Protein AF-A0A962Q0U9-F1 (afdb_monomer_lite)

Foldseek 3Di:
DDDDDDDDDDDDDDDDDDDPPPDPPPPPPPPPPPPPQDFDPWDADDDPPPDPPAAALVCLVCCNLPPGRPAHAKHKGFDDADAQKTKIWTAAQDAAKWWKFKDAPNHFADWDQQPPDHPDTGGPPTDIDHHRGGTDMDMDGHQFWMWMWTRDDPDCSRTGHIIIGTHDHPPPVVVVVVVVVVVVVVVPPD

Sequence (190 aa):
MIKDAYLATKTPMKGLRLFATAATCVLSLGFVNAVQAAPITGDPQSNTFNWTPNSTNALNYAQQTPGRVGQLAPYVIFNSTGFGSVTLDFSNLANGLAFFETRIDDIATGATSHPVVSGDTIHTGGTSVASGTALFQKTFFATSYVDIRLALGAERDWDFDWVRFEVPVPGTLALFSLGLVGLAFRRRRN

Secondary structure (DSSP, 8-state):
--------------------------------------S---PBPPPSS--SSPB-HHHHHTT--TT-TT----EEEEEEEETTEEEEEEEE-SSS-EEEEEEETTEE---EE-SSSTT-EEPTT-EEE-TTEEEEEEEEE-SSEEEEEEEE-SSGGG-B--EEEE---TTHHHHHHHHHHHHHHHTT--

Structure (mmCIF, N/CA/C/O backbone):
data_AF-A0A962Q0U9-F1
#
_entry.id   AF-A0A962Q0U9-F1
#
loop_
_atom_site.group_PDB
_atom_site.id
_atom_site.type_symbol
_atom_site.label_atom_id
_atom_site.label_alt_id
_atom_site.label_comp_id
_atom_site.label_asym_id
_atom_site.label_entity_id
_atom_site.label_seq_id
_atom_site.pdbx_PDB_ins_code
_atom_site.Cartn_x
_atom_site.Cartn_y
_atom_site.Cartn_z
_atom_site.occupancy
_atom_site.B_iso_or_equiv
_atom_site.auth_seq_id
_atom_site.auth_comp_id
_atom_site.auth_asym_id
_atom_site.auth_atom_id
_atom_site.pdbx_PDB_model_num
ATOM 1 N N . MET A 1 1 ? 8.690 33.852 -87.625 1.00 52.34 1 MET A N 1
ATOM 2 C CA . MET A 1 1 ? 8.995 32.508 -88.154 1.00 52.34 1 MET A CA 1
ATOM 3 C C . MET A 1 1 ? 9.834 31.769 -87.118 1.00 52.34 1 MET A C 1
ATOM 5 O O . MET A 1 1 ? 11.047 31.858 -87.171 1.00 52.34 1 MET A O 1
ATOM 9 N N . ILE A 1 2 ? 9.192 31.118 -86.142 1.00 42.84 2 ILE A N 1
ATOM 10 C CA . ILE A 1 2 ? 9.816 30.177 -85.196 1.00 42.84 2 ILE A CA 1
ATOM 11 C C . ILE A 1 2 ? 8.769 29.077 -84.968 1.00 42.84 2 ILE A C 1
ATOM 13 O O . ILE A 1 2 ? 7.620 29.382 -84.656 1.00 42.84 2 ILE A O 1
ATOM 17 N N . LYS A 1 3 ? 9.137 27.830 -85.274 1.00 49.19 3 LYS A N 1
ATOM 18 C CA . LYS A 1 3 ? 8.326 26.619 -85.098 1.00 49.19 3 LYS A CA 1
ATOM 19 C C . LYS A 1 3 ? 8.875 25.893 -83.874 1.00 49.19 3 LYS A C 1
ATOM 21 O O . LYS A 1 3 ? 9.965 25.339 -83.972 1.00 49.19 3 LYS A O 1
ATOM 26 N N . ASP A 1 4 ? 8.118 25.855 -82.785 1.00 55.69 4 ASP A N 1
ATOM 27 C CA . ASP A 1 4 ? 8.459 25.029 -81.627 1.00 55.69 4 ASP A CA 1
ATOM 28 C C . ASP A 1 4 ? 7.749 23.678 -81.735 1.00 55.69 4 ASP A C 1
ATOM 30 O O . ASP A 1 4 ? 6.521 23.580 -81.749 1.00 55.69 4 ASP A O 1
ATOM 34 N N . ALA A 1 5 ? 8.553 22.626 -81.883 1.00 60.34 5 ALA A N 1
ATOM 35 C CA . ALA A 1 5 ? 8.118 21.242 -81.953 1.00 60.34 5 ALA A CA 1
ATOM 36 C C . ALA A 1 5 ? 8.090 20.640 -80.540 1.00 60.34 5 ALA A C 1
ATOM 38 O O . ALA A 1 5 ? 9.123 20.509 -79.887 1.00 60.34 5 ALA A O 1
ATOM 39 N N . TYR A 1 6 ? 6.901 20.254 -80.080 1.00 59.62 6 TYR A N 1
ATOM 40 C CA . TYR A 1 6 ? 6.695 19.573 -78.804 1.00 59.62 6 TYR A CA 1
ATOM 41 C C . TYR A 1 6 ? 6.822 18.053 -79.011 1.00 59.62 6 TYR A C 1
ATOM 43 O O . TYR A 1 6 ? 5.943 17.420 -79.597 1.00 59.62 6 TYR A O 1
ATOM 51 N N . LEU A 1 7 ? 7.935 17.462 -78.571 1.00 57.16 7 LEU A N 1
ATOM 52 C CA . LEU A 1 7 ? 8.163 16.013 -78.580 1.00 57.16 7 LEU A CA 1
ATOM 53 C C . LEU A 1 7 ? 7.609 15.394 -77.289 1.00 57.16 7 LEU A C 1
ATOM 55 O O . LEU A 1 7 ? 8.199 15.526 -76.221 1.00 57.16 7 LEU A O 1
ATOM 59 N N . ALA A 1 8 ? 6.476 14.699 -77.397 1.00 56.72 8 ALA A N 1
ATOM 60 C CA . ALA A 1 8 ? 5.892 13.921 -76.310 1.00 56.72 8 ALA A CA 1
ATOM 61 C C . ALA A 1 8 ? 6.554 12.534 -76.220 1.00 56.72 8 ALA A C 1
ATOM 63 O O . ALA A 1 8 ? 6.329 11.663 -77.063 1.00 56.72 8 ALA A O 1
ATOM 64 N N . THR A 1 9 ? 7.355 12.307 -75.182 1.00 60.16 9 THR A N 1
ATOM 65 C CA . THR A 1 9 ? 7.904 10.991 -74.839 1.00 60.16 9 THR A CA 1
ATOM 66 C C . THR A 1 9 ? 6.881 10.187 -74.029 1.00 60.16 9 THR A C 1
ATOM 68 O O . THR A 1 9 ? 6.541 10.519 -72.897 1.00 60.16 9 THR A O 1
ATOM 71 N N . LYS A 1 10 ? 6.359 9.105 -74.621 1.00 58.28 10 LYS A N 1
ATOM 72 C CA . LYS A 1 10 ? 5.522 8.107 -73.934 1.00 58.28 10 LYS A CA 1
ATOM 73 C C . LYS A 1 10 ? 6.404 7.153 -73.126 1.00 58.28 10 LYS A C 1
ATOM 75 O O . LYS A 1 10 ? 7.110 6.329 -73.703 1.00 58.28 10 LYS A O 1
ATOM 80 N N . THR A 1 11 ? 6.307 7.210 -71.803 1.00 69.31 11 THR A N 1
ATOM 81 C CA . THR A 1 11 ? 6.900 6.212 -70.901 1.00 69.31 11 THR A CA 1
ATOM 82 C C . THR A 1 11 ? 5.940 5.022 -70.740 1.00 69.31 11 THR A C 1
ATOM 84 O O . THR A 1 11 ? 4.774 5.238 -70.405 1.00 69.31 11 THR A O 1
ATOM 87 N N . PRO A 1 12 ? 6.368 3.764 -70.953 1.00 60.97 12 PRO A N 1
ATOM 88 C CA . PRO A 1 12 ? 5.514 2.604 -70.716 1.00 60.97 12 PRO A CA 1
ATOM 89 C C . PRO A 1 12 ? 5.381 2.323 -69.211 1.00 60.97 12 PRO A C 1
ATOM 91 O O . PRO A 1 12 ? 6.372 2.079 -68.520 1.00 60.97 12 PRO A O 1
ATOM 94 N N . MET A 1 13 ? 4.145 2.331 -68.701 1.00 51.97 13 MET A N 1
ATOM 95 C CA . MET A 1 13 ? 3.838 1.911 -67.332 1.00 51.97 13 MET A CA 1
ATOM 96 C C . MET A 1 13 ? 4.017 0.394 -67.198 1.00 51.97 13 MET A C 1
ATOM 98 O O . MET A 1 13 ? 3.312 -0.392 -67.830 1.00 51.97 13 MET A O 1
ATOM 102 N N . LYS A 1 14 ? 4.984 -0.015 -66.370 1.00 56.41 14 LYS A N 1
ATOM 103 C CA . LYS A 1 14 ? 5.209 -1.413 -65.990 1.00 56.41 14 LYS A CA 1
ATOM 104 C C . LYS A 1 14 ? 4.083 -1.876 -65.065 1.00 56.41 14 LYS A C 1
ATOM 106 O O . LYS A 1 14 ? 3.788 -1.228 -64.066 1.00 56.41 14 LYS A O 1
ATOM 111 N N . GLY A 1 15 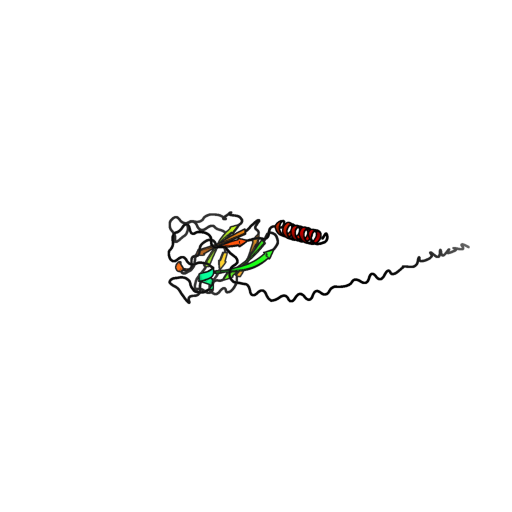? 3.472 -3.004 -65.426 1.00 51.09 15 GLY A N 1
ATOM 112 C CA . GLY A 1 15 ? 2.349 -3.616 -64.723 1.00 51.09 15 GLY A CA 1
ATOM 113 C C . GLY A 1 15 ? 2.646 -3.908 -63.253 1.00 51.09 15 GLY A C 1
ATOM 114 O O . GLY A 1 15 ? 3.581 -4.637 -62.918 1.00 51.09 15 GLY A O 1
ATOM 115 N N . LEU A 1 16 ? 1.802 -3.347 -62.392 1.00 57.66 16 LEU A N 1
ATOM 116 C CA . LEU A 1 16 ? 1.756 -3.582 -60.958 1.00 57.66 16 LEU A CA 1
ATOM 117 C C . LEU A 1 16 ? 1.139 -4.967 -60.710 1.00 57.66 16 LEU A C 1
ATOM 119 O O . LEU A 1 16 ? -0.070 -5.154 -60.841 1.00 57.66 16 LEU A O 1
ATOM 123 N N . ARG A 1 17 ? 1.971 -5.968 -60.402 1.00 55.09 17 ARG A N 1
ATOM 124 C CA . ARG A 1 17 ? 1.497 -7.294 -59.979 1.00 55.09 17 ARG A CA 1
ATOM 125 C C . ARG A 1 17 ? 1.059 -7.218 -58.519 1.00 55.09 17 ARG A C 1
ATOM 127 O O . ARG A 1 17 ? 1.890 -7.162 -57.617 1.00 55.09 17 ARG A O 1
ATOM 134 N N . LEU A 1 18 ? -0.254 -7.196 -58.320 1.00 48.53 18 LEU A N 1
ATOM 135 C CA . LEU A 1 18 ? -0.917 -7.230 -57.023 1.00 48.53 18 LEU A CA 1
ATOM 136 C C . LEU A 1 18 ? -0.807 -8.655 -56.447 1.00 48.53 18 LEU A C 1
ATOM 138 O O . LEU A 1 18 ? -1.572 -9.543 -56.817 1.00 48.53 18 LEU A O 1
ATOM 142 N N . PHE A 1 19 ? 0.175 -8.902 -55.581 1.00 52.09 19 PHE A N 1
ATOM 143 C CA . PHE A 1 19 ? 0.212 -10.121 -54.773 1.00 52.09 19 PHE A CA 1
ATOM 144 C C . PHE A 1 19 ? -0.699 -9.917 -53.560 1.00 52.09 19 PHE A C 1
ATOM 146 O O . PHE A 1 19 ? -0.355 -9.207 -52.619 1.00 52.09 19 PHE A O 1
ATOM 153 N N . ALA A 1 20 ? -1.891 -10.508 -53.614 1.00 48.72 20 ALA A N 1
ATOM 154 C CA . ALA A 1 20 ? -2.818 -10.560 -52.494 1.00 48.72 20 ALA A CA 1
ATOM 155 C C . ALA A 1 20 ? -2.309 -11.579 -51.463 1.00 48.72 20 ALA A C 1
ATOM 157 O O . ALA A 1 20 ? -2.612 -12.769 -51.536 1.00 48.72 20 ALA A O 1
ATOM 158 N N . THR A 1 21 ? -1.503 -11.119 -50.510 1.00 55.78 21 THR A N 1
ATOM 159 C CA . THR A 1 21 ? -1.165 -11.900 -49.319 1.00 55.78 21 THR A CA 1
ATOM 160 C C . THR A 1 21 ? -2.396 -11.909 -48.418 1.00 55.78 21 THR A C 1
ATOM 162 O O . THR A 1 21 ? -2.720 -10.902 -47.791 1.00 55.78 21 THR A O 1
ATOM 165 N N . ALA A 1 22 ? -3.122 -13.027 -48.397 1.00 51.28 22 ALA A N 1
ATOM 166 C CA . ALA A 1 22 ? -4.230 -13.248 -47.479 1.00 51.28 22 ALA A CA 1
ATOM 167 C C . ALA A 1 22 ? -3.700 -13.204 -46.037 1.00 51.28 22 ALA A C 1
ATOM 169 O O . ALA A 1 22 ? -3.116 -14.165 -45.538 1.00 51.28 22 ALA A O 1
ATOM 170 N N . ALA A 1 23 ? -3.855 -12.054 -45.383 1.00 54.00 23 ALA A N 1
ATOM 171 C CA . ALA A 1 23 ? -3.577 -11.899 -43.967 1.00 54.00 23 ALA A CA 1
ATOM 172 C C . ALA A 1 23 ? -4.697 -12.594 -43.187 1.00 54.00 23 ALA A C 1
ATOM 174 O O . ALA A 1 23 ? -5.786 -12.048 -43.010 1.00 54.00 23 ALA A O 1
ATOM 175 N N . THR A 1 24 ? -4.438 -13.823 -42.747 1.00 51.03 24 THR A N 1
ATOM 176 C CA . THR A 1 24 ? -5.288 -14.534 -41.793 1.00 51.03 24 THR A CA 1
ATOM 177 C C . THR A 1 24 ? -5.253 -13.774 -40.470 1.00 51.03 24 THR A C 1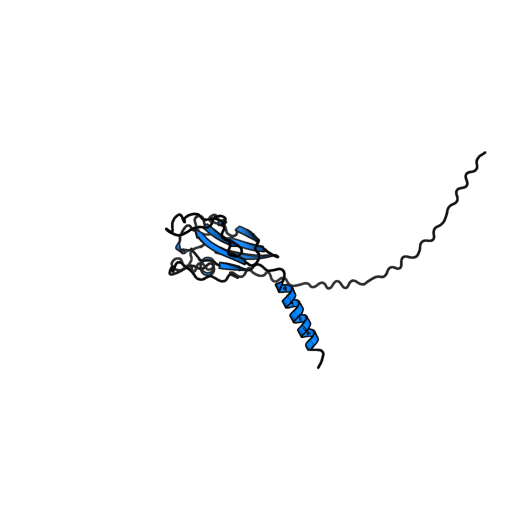
ATOM 179 O O . THR A 1 24 ? -4.363 -13.961 -39.644 1.00 51.03 24 THR A O 1
ATOM 182 N N . CYS A 1 25 ? -6.203 -12.861 -40.291 1.00 44.22 25 CYS A N 1
ATOM 183 C CA . CYS A 1 25 ? -6.428 -12.165 -39.037 1.00 44.22 25 CYS A CA 1
ATOM 184 C C . CYS A 1 25 ? -7.079 -13.170 -38.078 1.00 44.22 25 CYS A C 1
ATOM 186 O O . CYS A 1 25 ? -8.291 -13.378 -38.098 1.00 44.22 25 CYS A O 1
ATOM 188 N N . VAL A 1 26 ? -6.256 -13.884 -37.306 1.00 57.22 26 VAL A N 1
ATOM 189 C CA . VAL A 1 26 ? -6.738 -14.745 -36.224 1.00 57.22 26 VAL A CA 1
ATOM 190 C C . VAL A 1 26 ? -7.299 -13.819 -35.151 1.00 57.22 26 VAL A C 1
ATOM 192 O O . VAL A 1 26 ? -6.565 -13.276 -34.330 1.00 57.22 26 VAL A O 1
ATOM 195 N N . LEU A 1 27 ? -8.611 -13.595 -35.210 1.00 48.53 27 LEU A N 1
ATOM 196 C CA . LEU A 1 27 ? -9.368 -12.873 -34.200 1.00 48.53 27 LEU A CA 1
ATOM 197 C C . LEU A 1 27 ? -9.456 -13.769 -32.957 1.00 48.53 27 LEU A C 1
ATOM 199 O O . LEU A 1 27 ? -10.420 -14.503 -32.748 1.00 48.53 27 LEU A O 1
ATOM 203 N N . SER A 1 28 ? -8.406 -13.770 -32.142 1.00 55.72 28 SER A N 1
ATOM 204 C CA . SER A 1 28 ? -8.453 -14.347 -30.804 1.00 55.72 28 SER A CA 1
ATOM 205 C C . SER A 1 28 ? -9.314 -13.440 -29.926 1.00 55.72 28 SER A C 1
ATOM 207 O O . SER A 1 28 ? -8.813 -12.519 -29.283 1.00 55.72 28 SER A O 1
ATOM 209 N N . LEU A 1 29 ? -10.624 -13.697 -29.933 1.00 51.16 29 LEU A N 1
ATOM 210 C CA . LEU A 1 29 ? -11.578 -13.214 -28.935 1.00 51.16 29 LEU A CA 1
ATOM 211 C C . LEU A 1 29 ? -11.228 -13.871 -27.595 1.00 51.16 29 LEU A C 1
ATOM 213 O O . LEU A 1 29 ? -11.825 -14.860 -27.177 1.00 51.16 29 LEU A O 1
ATOM 217 N N . GLY A 1 30 ? -10.177 -13.358 -26.960 1.00 45.44 30 GLY A N 1
ATOM 218 C CA . GLY A 1 30 ? -9.844 -13.690 -25.589 1.00 45.44 30 GLY A CA 1
ATOM 219 C C . GLY A 1 30 ? -10.943 -13.140 -24.696 1.00 45.44 30 GLY A C 1
ATOM 220 O O . GLY A 1 30 ? -11.105 -11.926 -24.587 1.00 45.44 30 GLY A O 1
ATOM 221 N N . PHE A 1 31 ? -11.706 -14.034 -24.075 1.00 47.44 31 PHE A N 1
ATOM 222 C CA . PHE A 1 31 ? -12.559 -13.698 -22.947 1.00 47.44 31 PHE A CA 1
ATOM 223 C C . PHE A 1 31 ? -11.665 -13.120 -21.847 1.00 47.44 31 PHE A C 1
ATOM 225 O O . PHE A 1 31 ? -11.025 -13.855 -21.095 1.00 47.44 31 PHE A O 1
ATOM 232 N N . VAL A 1 32 ? -11.585 -11.792 -21.780 1.00 45.19 32 VAL A N 1
ATOM 233 C CA . VAL A 1 32 ? -11.089 -11.091 -20.602 1.00 45.19 32 VAL A CA 1
ATOM 234 C C . VAL A 1 32 ? -12.132 -11.304 -19.516 1.00 45.19 32 VAL A C 1
ATOM 236 O O . VAL A 1 32 ? -13.076 -10.533 -19.368 1.00 45.19 32 VAL A O 1
ATOM 239 N N . ASN A 1 33 ? -12.004 -12.408 -18.779 1.00 44.56 33 ASN A N 1
ATOM 240 C CA . ASN A 1 33 ? -12.623 -12.482 -17.467 1.00 44.56 33 ASN A CA 1
ATOM 241 C C . ASN A 1 33 ? -12.162 -11.227 -16.731 1.00 44.56 33 ASN A C 1
ATOM 243 O O . ASN A 1 33 ? -10.954 -10.993 -16.636 1.00 44.56 33 ASN A O 1
ATOM 247 N N . ALA A 1 34 ? -13.106 -10.393 -16.292 1.00 46.19 34 ALA A N 1
ATOM 248 C CA . ALA A 1 34 ? -12.794 -9.308 -15.385 1.00 46.19 34 ALA A CA 1
ATOM 249 C C . ALA A 1 34 ? -12.110 -9.967 -14.189 1.00 46.19 34 ALA A C 1
ATOM 251 O O . ALA A 1 34 ? -12.750 -10.688 -13.424 1.00 46.19 34 ALA A O 1
ATOM 252 N N . VAL A 1 35 ? -10.789 -9.815 -14.107 1.00 47.16 35 VAL A N 1
ATOM 253 C CA . VAL A 1 35 ? -10.025 -10.213 -12.937 1.00 47.16 35 VAL A CA 1
ATOM 254 C C . VAL A 1 35 ? -10.557 -9.308 -11.845 1.00 47.16 35 VAL A C 1
ATOM 256 O O . VAL A 1 35 ? -10.204 -8.135 -11.758 1.00 47.16 35 VAL A O 1
ATOM 259 N N . GLN A 1 36 ? -11.522 -9.828 -11.092 1.00 48.25 36 GLN A N 1
ATOM 260 C CA . GLN A 1 36 ? -11.969 -9.222 -9.859 1.00 48.25 36 GLN A CA 1
ATOM 261 C C . GLN A 1 36 ? -10.696 -9.048 -9.041 1.00 48.25 36 GLN A C 1
ATOM 263 O O . GLN A 1 36 ? -10.001 -10.039 -8.814 1.00 48.25 36 GLN A O 1
ATOM 268 N N . ALA A 1 37 ? -10.341 -7.798 -8.731 1.00 46.72 37 ALA A N 1
ATOM 269 C CA . ALA A 1 37 ? -9.127 -7.469 -8.000 1.00 46.72 37 ALA A CA 1
ATOM 270 C C . ALA A 1 37 ? -9.107 -8.325 -6.731 1.00 46.72 37 ALA A C 1
ATOM 272 O O . ALA A 1 37 ? -9.883 -8.096 -5.802 1.00 46.72 37 ALA A O 1
ATOM 273 N N . ALA A 1 38 ? -8.315 -9.396 -6.758 1.00 52.69 38 ALA A N 1
ATOM 274 C CA . ALA A 1 38 ? -8.216 -10.301 -5.636 1.00 52.69 38 ALA A CA 1
ATOM 275 C C . ALA A 1 38 ? -7.536 -9.502 -4.524 1.00 52.69 38 ALA A C 1
ATOM 277 O O . ALA A 1 38 ? -6.480 -8.908 -4.769 1.00 52.69 38 ALA A O 1
ATOM 278 N N . PRO A 1 39 ? -8.124 -9.429 -3.323 1.00 50.72 39 PRO A N 1
ATOM 279 C CA . PRO A 1 39 ? -7.456 -8.775 -2.223 1.00 50.72 39 PRO A CA 1
ATOM 280 C C . PRO A 1 39 ? -6.159 -9.537 -1.945 1.00 50.72 39 PRO A C 1
ATOM 282 O O . PRO A 1 39 ? -6.191 -10.718 -1.610 1.00 50.72 39 PRO A O 1
ATOM 285 N N . ILE A 1 40 ? -5.052 -8.800 -2.060 1.00 57.69 40 ILE A N 1
ATOM 286 C CA . ILE A 1 40 ? -3.708 -9.090 -1.543 1.00 57.69 40 ILE A CA 1
ATOM 287 C C . ILE A 1 40 ? -2.859 -10.020 -2.428 1.00 57.69 40 ILE A C 1
ATOM 289 O O . ILE A 1 40 ? -3.011 -11.235 -2.433 1.00 57.69 40 ILE A O 1
ATOM 293 N N . THR A 1 41 ? -1.862 -9.436 -3.097 1.00 54.72 41 THR A N 1
ATOM 294 C CA . THR A 1 41 ? -0.680 -10.148 -3.624 1.00 54.72 41 THR A CA 1
ATOM 295 C C . THR A 1 41 ? 0.594 -9.651 -2.951 1.00 54.72 41 THR A C 1
ATOM 297 O O . THR A 1 41 ? 1.629 -9.533 -3.603 1.00 54.72 41 THR A O 1
ATOM 300 N N . GLY A 1 42 ? 0.497 -9.269 -1.677 1.00 56.88 42 GLY A N 1
ATOM 301 C CA . GLY A 1 42 ? 1.658 -8.840 -0.926 1.00 56.88 42 GLY A CA 1
ATOM 302 C C . GLY A 1 42 ? 1.924 -9.705 0.279 1.00 56.88 42 GLY A C 1
ATOM 303 O O . GLY A 1 42 ? 1.014 -9.980 1.062 1.00 56.88 42 GLY A O 1
ATOM 304 N N . ASP A 1 43 ? 3.177 -10.124 0.408 1.00 63.25 43 ASP A N 1
ATOM 305 C CA . ASP A 1 43 ? 3.616 -10.967 1.504 1.00 63.25 43 ASP A CA 1
ATOM 306 C C . ASP A 1 43 ? 3.888 -10.087 2.732 1.00 63.25 43 ASP A C 1
ATOM 308 O O . ASP A 1 43 ? 4.741 -9.187 2.665 1.00 63.25 43 ASP A O 1
ATOM 312 N N . PRO A 1 44 ? 3.167 -10.297 3.850 1.00 65.88 44 PRO A N 1
ATOM 313 C CA . PRO A 1 44 ? 3.441 -9.573 5.080 1.00 65.88 44 PRO A CA 1
ATOM 314 C C . PRO A 1 44 ? 4.864 -9.882 5.548 1.00 65.88 44 PRO A C 1
ATOM 316 O O . PRO A 1 44 ? 5.276 -11.041 5.611 1.00 65.88 44 PRO A O 1
ATOM 319 N N . GLN A 1 45 ? 5.613 -8.837 5.880 1.00 68.81 45 GLN A N 1
ATOM 320 C CA . GLN A 1 45 ? 6.947 -8.963 6.453 1.00 68.81 45 GLN A CA 1
ATOM 321 C C . GLN A 1 45 ? 6.860 -9.178 7.973 1.00 68.81 45 GLN A C 1
ATOM 323 O O . GLN A 1 45 ? 5.837 -8.912 8.609 1.00 68.81 45 GLN A O 1
ATOM 328 N N . SER A 1 46 ? 7.928 -9.713 8.572 1.00 63.88 46 SER A N 1
ATOM 329 C CA . SER A 1 46 ? 7.994 -9.930 10.020 1.00 63.88 46 SER A CA 1
ATOM 330 C C . SER A 1 46 ? 8.043 -8.604 10.780 1.00 63.88 46 SER A C 1
ATOM 332 O O . SER A 1 46 ? 8.917 -7.783 10.498 1.00 63.88 46 SER A O 1
ATOM 334 N N . ASN A 1 47 ? 7.198 -8.457 11.804 1.00 58.38 47 ASN A N 1
ATOM 335 C CA . ASN A 1 47 ? 7.185 -7.255 12.632 1.00 58.38 47 ASN A CA 1
ATOM 336 C C . ASN A 1 47 ? 8.398 -7.151 13.561 1.00 58.38 47 ASN A C 1
ATOM 338 O O . ASN A 1 47 ? 8.840 -8.130 14.157 1.00 58.38 47 ASN A O 1
ATOM 342 N N . THR A 1 48 ? 8.928 -5.936 13.693 1.00 56.38 48 THR A N 1
ATOM 343 C CA . THR A 1 48 ? 9.962 -5.579 14.677 1.00 56.38 48 THR A CA 1
ATOM 344 C C . THR A 1 48 ? 9.379 -5.093 16.005 1.00 56.38 48 THR A C 1
ATOM 346 O O . THR A 1 48 ? 10.119 -4.959 16.978 1.00 56.38 48 THR A O 1
ATOM 349 N N . PHE A 1 49 ? 8.071 -4.821 16.072 1.00 56.72 49 PHE A N 1
ATOM 350 C CA . PHE A 1 49 ? 7.450 -4.117 17.199 1.00 56.72 49 PHE A CA 1
ATOM 351 C C . PHE A 1 49 ? 6.720 -5.014 18.217 1.00 56.72 49 PHE A C 1
ATOM 353 O O . PHE A 1 49 ? 6.265 -4.499 19.237 1.00 56.72 49 PHE A O 1
ATOM 360 N N . ASN A 1 50 ? 6.623 -6.337 18.004 1.00 61.72 50 ASN A N 1
ATOM 361 C CA . ASN A 1 50 ? 5.965 -7.296 18.914 1.00 61.72 50 ASN A CA 1
ATOM 362 C C . ASN A 1 50 ? 4.539 -6.891 19.360 1.00 61.72 50 ASN A C 1
ATOM 364 O O . ASN A 1 50 ? 4.067 -7.291 20.428 1.00 61.72 50 ASN A O 1
ATOM 368 N N . TRP A 1 51 ? 3.824 -6.090 18.565 1.00 58.38 51 TRP A N 1
ATOM 369 C CA . TRP A 1 51 ? 2.450 -5.705 18.882 1.00 58.38 51 TRP A CA 1
ATOM 370 C C . TRP A 1 51 ? 1.538 -6.922 18.775 1.00 58.38 51 TRP A C 1
ATOM 372 O O . TRP A 1 51 ? 1.562 -7.642 17.779 1.00 58.38 51 TRP A O 1
ATOM 382 N N . THR A 1 52 ? 0.754 -7.167 19.825 1.00 57.19 52 THR A N 1
ATOM 383 C CA . THR A 1 52 ? -0.170 -8.298 19.879 1.00 57.19 52 THR A CA 1
ATOM 384 C C . THR A 1 52 ? -1.531 -7.823 20.382 1.00 57.19 52 THR A C 1
ATOM 386 O O . THR A 1 52 ? -1.590 -7.257 21.475 1.00 57.19 52 THR A O 1
ATOM 389 N N . PRO A 1 53 ? -2.625 -8.093 19.653 1.00 54.50 53 PRO A N 1
ATOM 390 C CA . PRO A 1 53 ? -2.671 -8.658 18.298 1.00 54.50 53 PRO A CA 1
ATOM 391 C C . PRO A 1 53 ? -2.316 -7.616 17.215 1.00 54.50 53 PRO A C 1
ATOM 393 O O . PRO A 1 53 ? -2.803 -6.492 17.256 1.00 54.50 53 PRO A O 1
ATOM 396 N N . ASN A 1 54 ? -1.475 -7.977 16.243 1.00 70.00 54 ASN A N 1
ATOM 397 C CA . ASN A 1 54 ? -1.142 -7.101 15.119 1.00 70.00 54 ASN A CA 1
ATOM 398 C C . ASN A 1 54 ? -2.233 -7.149 14.043 1.00 70.00 54 ASN A C 1
ATOM 400 O O . ASN A 1 54 ? -2.686 -8.229 13.655 1.00 70.00 54 ASN A O 1
ATOM 404 N N . SER A 1 55 ? -2.626 -5.988 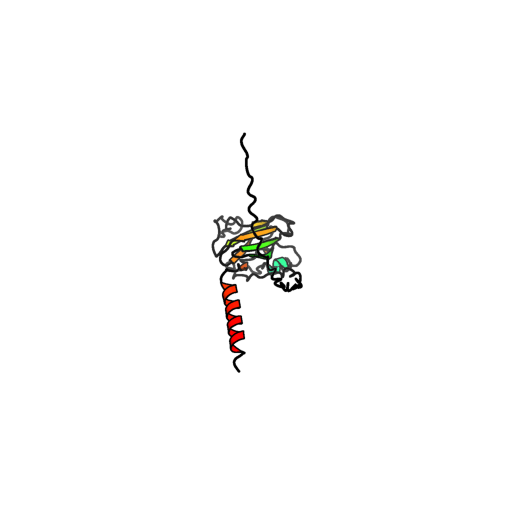13.517 1.00 76.38 55 SER A N 1
ATOM 405 C CA . SER A 1 55 ? -3.403 -5.978 12.285 1.00 76.38 55 SER A CA 1
ATOM 406 C C . SER A 1 55 ? -2.519 -6.348 11.093 1.00 76.38 55 SER A C 1
ATOM 408 O O . SER A 1 55 ? -1.297 -6.187 11.106 1.00 76.38 55 SER A O 1
ATOM 410 N N . THR A 1 56 ? -3.145 -6.851 10.035 1.00 85.25 56 THR A N 1
ATOM 411 C CA . THR A 1 56 ? -2.517 -7.027 8.723 1.00 85.25 56 THR A CA 1
ATOM 412 C C . THR A 1 56 ? -3.340 -6.266 7.693 1.00 85.25 56 THR A C 1
ATOM 414 O O . THR A 1 56 ? -4.534 -6.044 7.901 1.00 85.25 56 THR A O 1
ATOM 417 N N . ASN A 1 57 ? -2.749 -5.922 6.546 1.00 88.56 57 ASN A N 1
ATOM 418 C CA . ASN A 1 57 ? -3.511 -5.333 5.439 1.00 88.56 57 ASN A CA 1
ATOM 419 C C . ASN A 1 57 ? -4.733 -6.196 5.064 1.00 88.56 57 ASN A C 1
ATOM 421 O O . ASN A 1 57 ? -5.807 -5.673 4.776 1.00 88.56 57 ASN A O 1
ATOM 425 N N . ALA A 1 58 ? -4.586 -7.524 5.151 1.00 87.75 58 ALA A N 1
ATOM 426 C CA . ALA A 1 58 ? -5.664 -8.477 4.921 1.00 87.75 58 ALA A CA 1
ATOM 427 C C . ALA A 1 58 ? -6.794 -8.375 5.954 1.00 87.75 58 ALA A C 1
ATOM 429 O O . ALA A 1 58 ? -7.968 -8.355 5.588 1.00 87.75 58 ALA A O 1
ATOM 430 N N . LEU A 1 59 ? -6.444 -8.284 7.239 1.00 89.06 59 LEU A N 1
ATOM 431 C CA . LEU A 1 59 ? -7.417 -8.148 8.322 1.00 89.06 59 LEU A CA 1
ATOM 432 C C . LEU A 1 59 ? -8.126 -6.792 8.270 1.00 89.06 59 LEU A C 1
ATOM 434 O O . LEU A 1 59 ? -9.341 -6.756 8.453 1.00 89.06 59 LEU A O 1
ATOM 438 N N . ASN A 1 60 ? -7.411 -5.709 7.946 1.00 90.31 60 ASN A N 1
ATOM 439 C CA . ASN A 1 60 ? -8.020 -4.395 7.730 1.00 90.31 60 ASN A CA 1
ATOM 440 C C . ASN A 1 60 ? -9.023 -4.427 6.574 1.00 90.31 60 ASN A C 1
ATOM 442 O O . ASN A 1 60 ? -10.155 -3.972 6.731 1.00 90.31 60 ASN A O 1
ATOM 446 N N . TYR A 1 61 ? -8.639 -5.012 5.434 1.00 91.12 61 TYR A N 1
ATOM 447 C CA . TYR A 1 61 ? -9.533 -5.173 4.288 1.00 91.12 61 TYR A CA 1
ATOM 448 C C . TYR A 1 61 ? -10.791 -5.980 4.650 1.00 91.12 61 TYR A C 1
ATOM 450 O O . TYR A 1 61 ? -11.907 -5.595 4.304 1.00 91.12 61 TYR A O 1
ATOM 458 N N . ALA A 1 62 ? -10.619 -7.078 5.390 1.00 91.12 62 ALA A N 1
ATOM 459 C CA . ALA A 1 62 ? -11.710 -7.952 5.811 1.00 91.12 62 ALA A CA 1
ATOM 460 C C . ALA A 1 62 ? -12.536 -7.407 6.991 1.00 91.12 62 ALA A C 1
ATOM 462 O O . ALA A 1 62 ? -13.505 -8.054 7.384 1.00 91.12 62 ALA A O 1
ATOM 463 N N . GLN A 1 63 ? -12.164 -6.259 7.574 1.00 91.88 63 GLN A N 1
ATOM 464 C CA . GLN A 1 63 ? -12.748 -5.731 8.817 1.00 91.88 63 GLN A CA 1
ATOM 465 C C . GLN A 1 63 ? -12.664 -6.743 9.974 1.00 91.88 63 GLN A C 1
ATOM 467 O O . GLN A 1 63 ? -13.561 -6.862 10.807 1.00 91.88 63 GLN A O 1
ATOM 472 N N . GLN A 1 64 ? -11.581 -7.516 10.009 1.00 90.31 64 GLN A N 1
ATOM 473 C CA . GLN A 1 64 ? -11.301 -8.545 11.013 1.00 90.31 64 GLN A CA 1
ATOM 474 C C . GLN A 1 64 ? -10.116 -8.168 11.901 1.00 90.31 64 GLN A C 1
ATOM 476 O O . GLN A 1 64 ? -9.536 -9.024 12.568 1.00 90.31 64 GLN A O 1
ATOM 481 N N . THR A 1 65 ? -9.756 -6.886 11.920 1.00 86.69 65 THR A N 1
ATOM 482 C CA . THR A 1 65 ? -8.723 -6.352 12.795 1.00 86.69 65 THR A CA 1
ATOM 483 C C . THR A 1 65 ? -9.024 -6.722 14.252 1.00 86.69 65 THR A C 1
ATOM 485 O O . THR A 1 65 ? -10.103 -6.397 14.764 1.00 86.69 65 THR A O 1
ATOM 488 N N . PRO A 1 66 ? -8.113 -7.430 14.935 1.00 81.12 66 PRO A N 1
ATOM 489 C CA . PRO A 1 66 ? -8.324 -7.844 16.313 1.00 81.12 66 PRO A CA 1
ATOM 490 C C . PRO A 1 66 ? -8.626 -6.654 17.236 1.00 81.12 66 PRO A C 1
ATOM 492 O O . PRO A 1 66 ? -7.990 -5.611 17.156 1.00 81.12 66 PRO A O 1
ATOM 495 N N . GLY A 1 67 ? -9.639 -6.796 18.094 1.00 82.88 67 GLY A N 1
ATOM 496 C CA . GLY A 1 67 ? -10.145 -5.706 18.943 1.00 82.88 67 GLY A CA 1
ATOM 497 C C . GLY A 1 67 ? -11.148 -4.761 18.262 1.00 82.88 67 GLY A C 1
ATOM 498 O O . GLY A 1 67 ? -11.821 -4.008 18.961 1.00 82.88 67 GLY A O 1
ATOM 499 N N . ARG A 1 68 ? -11.310 -4.829 16.929 1.00 84.62 68 ARG A N 1
ATOM 500 C CA . ARG A 1 68 ? -12.176 -3.935 16.130 1.00 84.62 68 ARG A CA 1
ATOM 501 C C . ARG A 1 68 ? -12.922 -4.641 14.996 1.00 84.62 68 ARG A C 1
ATOM 503 O O . ARG A 1 68 ? -13.136 -4.077 13.924 1.00 84.62 68 ARG A O 1
ATOM 510 N N . VAL A 1 69 ? -13.332 -5.884 15.223 1.00 89.94 69 VAL A N 1
ATOM 511 C CA . VAL A 1 69 ? -14.066 -6.668 14.221 1.00 89.94 69 VAL A CA 1
ATOM 512 C C . VAL A 1 69 ? -15.344 -5.932 13.792 1.00 89.94 69 VAL A C 1
ATOM 514 O O . VAL A 1 69 ? -16.120 -5.479 14.632 1.00 89.94 69 VAL A O 1
ATOM 517 N N . GLY A 1 70 ? -15.554 -5.818 12.480 1.00 92.56 70 GLY A N 1
ATOM 518 C CA . GLY A 1 70 ? -16.677 -5.114 11.855 1.00 92.56 70 GLY A CA 1
ATOM 519 C C . GLY A 1 70 ? -16.482 -3.604 11.683 1.00 92.56 70 GLY A C 1
ATOM 520 O O . GLY A 1 70 ? -17.397 -2.934 11.208 1.00 92.56 70 GLY A O 1
ATOM 521 N N . GLN A 1 71 ? -15.328 -3.050 12.065 1.00 91.38 71 GLN A N 1
ATOM 522 C CA . GLN A 1 71 ? -15.010 -1.642 11.822 1.00 91.38 71 GLN A CA 1
ATOM 523 C C . GLN A 1 71 ? -14.239 -1.460 10.513 1.00 91.38 71 GLN A C 1
ATOM 525 O O . GLN A 1 71 ? -13.420 -2.292 10.123 1.00 91.38 71 GLN A O 1
ATOM 530 N N . LEU A 1 72 ? -14.492 -0.332 9.846 1.00 92.38 72 LEU A N 1
ATOM 531 C CA . LEU A 1 72 ? -13.743 0.088 8.665 1.00 92.38 72 LEU A CA 1
ATOM 532 C C . LEU A 1 72 ? -12.313 0.451 9.070 1.00 92.38 72 LEU A C 1
ATOM 534 O O . LEU A 1 72 ? -12.116 1.170 10.046 1.00 92.38 72 LEU A O 1
ATOM 538 N N . ALA A 1 73 ? -11.337 -0.013 8.294 1.00 91.38 73 ALA A N 1
ATOM 539 C CA . ALA A 1 73 ? -9.921 0.242 8.520 1.00 91.38 73 ALA A CA 1
ATOM 540 C C . ALA A 1 73 ? -9.232 0.652 7.206 1.00 91.38 73 ALA A C 1
ATOM 542 O O . ALA A 1 73 ? -9.680 0.232 6.133 1.00 91.38 73 ALA A O 1
ATOM 543 N N . PRO A 1 74 ? -8.153 1.453 7.253 1.00 93.38 74 PRO A N 1
ATOM 544 C CA . PRO A 1 74 ? -7.367 1.759 6.064 1.00 93.38 74 PRO A CA 1
ATOM 545 C C . PRO A 1 74 ? -6.643 0.519 5.521 1.00 93.38 74 PRO A C 1
ATOM 547 O O . PRO A 1 74 ? -6.103 -0.279 6.288 1.00 93.38 74 PRO A O 1
ATOM 550 N N . TYR A 1 75 ? -6.583 0.371 4.201 1.00 93.19 75 TYR A N 1
ATOM 551 C CA . TYR A 1 75 ? -5.881 -0.734 3.537 1.00 93.19 75 TYR A CA 1
ATOM 552 C C . TYR A 1 75 ? -5.351 -0.309 2.163 1.00 93.19 75 TYR A C 1
ATOM 554 O O . TYR A 1 75 ? -5.707 0.745 1.636 1.00 93.19 75 TYR A O 1
ATOM 562 N N . VAL A 1 76 ? -4.510 -1.151 1.568 1.00 93.31 76 VAL A N 1
ATOM 563 C CA . VAL A 1 76 ? -3.978 -0.990 0.211 1.00 93.31 76 VAL A CA 1
ATOM 564 C C . VAL A 1 76 ? -4.279 -2.230 -0.635 1.00 93.31 76 VAL A C 1
ATOM 566 O O . VAL A 1 76 ? -4.171 -3.365 -0.167 1.00 93.31 76 VAL A O 1
ATOM 569 N N . ILE A 1 77 ? -4.675 -2.018 -1.889 1.00 91.69 77 ILE A N 1
ATOM 570 C CA . ILE A 1 77 ? -4.979 -3.067 -2.864 1.00 91.69 77 ILE A CA 1
ATOM 571 C C . ILE A 1 77 ? -4.004 -2.958 -4.037 1.00 91.69 77 ILE A C 1
ATOM 573 O O . ILE A 1 77 ? -3.683 -1.868 -4.508 1.00 91.69 77 ILE A O 1
ATOM 577 N N . PHE A 1 78 ? -3.560 -4.109 -4.535 1.00 91.12 78 PHE A N 1
ATOM 578 C CA . PHE A 1 78 ? -2.889 -4.200 -5.824 1.00 91.12 78 PHE A CA 1
ATOM 579 C C . PHE A 1 78 ? -3.857 -3.852 -6.966 1.00 91.12 78 PHE A C 1
ATOM 581 O O . PHE A 1 78 ? -4.889 -4.505 -7.113 1.00 91.12 78 PHE A O 1
ATOM 588 N N . ASN A 1 79 ? -3.517 -2.874 -7.806 1.00 92.19 79 ASN A N 1
ATOM 589 C CA . ASN A 1 79 ? -4.323 -2.540 -8.980 1.00 92.19 79 ASN A CA 1
ATOM 590 C C . ASN A 1 79 ? -3.754 -3.188 -10.248 1.00 92.19 79 ASN A C 1
ATOM 592 O O . ASN A 1 79 ? -4.427 -3.971 -10.917 1.00 92.19 79 ASN A O 1
ATOM 596 N N . SER A 1 80 ? -2.513 -2.851 -10.595 1.00 91.12 80 SER A N 1
ATOM 597 C CA . SER A 1 80 ? -1.877 -3.303 -11.834 1.00 91.12 80 SER A CA 1
ATOM 598 C C . SER A 1 80 ? -0.359 -3.149 -11.780 1.00 91.12 80 SER A C 1
ATOM 600 O O . SER A 1 80 ? 0.190 -2.471 -10.913 1.00 91.12 80 SER A O 1
ATOM 602 N N . THR A 1 81 ? 0.336 -3.778 -12.726 1.00 90.94 81 THR A N 1
ATOM 603 C CA . THR A 1 81 ? 1.787 -3.641 -12.913 1.00 90.94 81 THR A CA 1
ATOM 604 C C . THR A 1 81 ? 2.120 -3.254 -14.338 1.00 90.94 81 THR A C 1
ATOM 606 O O . THR A 1 81 ? 1.490 -3.728 -15.284 1.00 90.94 81 THR A O 1
ATOM 609 N N . GLY A 1 82 ? 3.172 -2.458 -14.479 1.00 88.50 82 GLY A N 1
ATOM 610 C CA . GLY A 1 82 ? 3.865 -2.193 -15.732 1.00 88.50 82 GLY A CA 1
ATOM 611 C C . GLY A 1 82 ? 5.331 -2.603 -15.619 1.00 88.50 82 GLY A C 1
ATOM 612 O O . GLY A 1 82 ? 5.805 -2.996 -14.553 1.00 88.50 82 GLY A O 1
ATOM 613 N N . PHE A 1 83 ? 6.074 -2.506 -16.719 1.00 88.69 83 PHE A N 1
ATOM 614 C CA . PHE A 1 83 ? 7.521 -2.699 -16.663 1.00 88.69 83 PHE A CA 1
ATOM 615 C C . PHE A 1 83 ? 8.156 -1.618 -15.784 1.00 88.69 83 PHE A C 1
ATOM 617 O O . PHE A 1 83 ? 8.083 -0.436 -16.115 1.00 88.69 83 PHE A O 1
ATOM 624 N N . GLY A 1 84 ? 8.774 -2.034 -14.676 1.00 91.94 84 GLY A N 1
ATOM 625 C CA . GLY A 1 84 ? 9.386 -1.111 -13.718 1.00 91.94 84 GLY A CA 1
ATOM 626 C C . GLY A 1 84 ? 8.384 -0.274 -12.915 1.00 91.94 84 GLY A C 1
ATOM 627 O O . GLY A 1 84 ? 8.763 0.761 -12.368 1.00 91.94 84 GLY A O 1
ATOM 628 N N . SER A 1 85 ? 7.108 -0.674 -12.850 1.00 94.56 85 SER A N 1
ATOM 629 C CA . SER A 1 85 ? 6.110 0.033 -12.045 1.00 94.56 85 SER A CA 1
ATOM 630 C C . SER A 1 85 ? 5.031 -0.867 -11.445 1.00 94.56 85 SER A C 1
ATOM 632 O O . SER A 1 85 ? 4.599 -1.840 -12.063 1.00 94.56 85 SER A O 1
ATOM 634 N N . VAL A 1 86 ? 4.501 -0.461 -10.293 1.00 94.25 86 VAL A N 1
ATOM 635 C CA . VAL A 1 86 ? 3.275 -1.014 -9.701 1.00 94.25 86 VAL A CA 1
ATOM 636 C C . VAL A 1 86 ? 2.303 0.113 -9.377 1.00 94.25 86 VAL A C 1
ATOM 638 O O . VAL A 1 86 ? 2.687 1.166 -8.869 1.00 94.25 86 VAL A O 1
ATOM 641 N N . THR A 1 87 ? 1.034 -0.105 -9.687 1.00 95.25 87 THR A N 1
ATOM 642 C CA . THR A 1 87 ? -0.069 0.783 -9.339 1.00 95.25 87 THR A CA 1
ATOM 643 C C . THR A 1 87 ? -0.855 0.148 -8.203 1.00 95.25 87 THR A C 1
ATOM 645 O O . THR A 1 87 ? -1.264 -1.012 -8.286 1.00 95.25 87 THR A O 1
ATOM 648 N N . LEU A 1 88 ? -1.053 0.920 -7.137 1.00 94.75 88 LEU A N 1
ATOM 649 C CA . LEU A 1 88 ? -1.756 0.513 -5.925 1.00 94.75 88 LEU A CA 1
ATOM 650 C C . LEU A 1 88 ? -2.947 1.442 -5.686 1.00 94.75 88 LEU A C 1
ATOM 652 O O . LEU A 1 88 ? -2.852 2.645 -5.939 1.00 94.75 88 LEU A O 1
ATOM 656 N N . ASP A 1 89 ? -4.035 0.892 -5.156 1.00 94.50 89 ASP A N 1
ATOM 657 C CA . ASP A 1 89 ? -5.187 1.662 -4.696 1.00 94.50 89 ASP A CA 1
ATOM 658 C C . ASP A 1 89 ? -5.216 1.687 -3.168 1.00 94.50 89 ASP A C 1
ATOM 660 O O . ASP A 1 89 ? -5.297 0.650 -2.509 1.00 94.50 89 ASP A O 1
ATOM 664 N N . PHE A 1 90 ? -5.168 2.881 -2.593 1.00 95.19 90 PHE A N 1
ATOM 665 C CA . PHE A 1 90 ? -5.244 3.090 -1.153 1.00 95.19 90 PHE A CA 1
ATOM 666 C C . PHE A 1 90 ? -6.679 3.412 -0.739 1.00 95.19 90 PHE A C 1
ATOM 668 O O . PHE A 1 90 ? -7.351 4.214 -1.386 1.00 95.19 90 PHE A O 1
ATOM 675 N N . SER A 1 91 ? -7.144 2.831 0.361 1.00 94.94 91 SER A N 1
ATOM 676 C CA . SER A 1 91 ? -8.484 3.049 0.897 1.00 94.94 91 SER A CA 1
ATOM 677 C C . SER A 1 91 ? -8.416 3.534 2.337 1.00 94.94 91 SER A C 1
ATOM 679 O O . SER A 1 91 ? -7.609 3.054 3.132 1.00 94.94 91 SER A O 1
ATOM 681 N N . ASN A 1 92 ? -9.283 4.481 2.676 1.00 95.25 92 ASN A N 1
ATOM 682 C CA . ASN A 1 92 ? -9.524 4.929 4.036 1.00 95.25 92 ASN A CA 1
ATOM 683 C C . ASN A 1 92 ? -11.003 5.301 4.192 1.00 95.25 92 ASN A C 1
ATOM 685 O O . ASN A 1 92 ? -11.389 6.467 4.112 1.00 95.25 92 ASN A O 1
ATOM 689 N N . LEU A 1 93 ? -11.837 4.287 4.410 1.00 92.81 93 LEU A N 1
ATOM 690 C CA . LEU A 1 93 ? -13.250 4.475 4.745 1.00 92.81 93 LEU A CA 1
ATOM 691 C C . LEU A 1 93 ? -13.473 4.750 6.243 1.00 92.8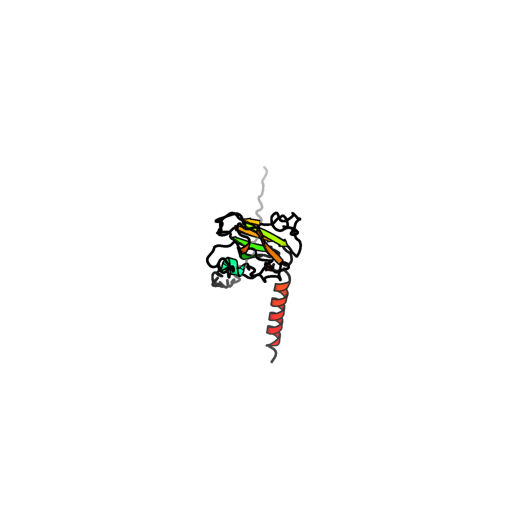1 93 LEU A C 1
ATOM 693 O O . LEU A 1 93 ? -14.593 5.059 6.643 1.00 92.81 93 LEU A O 1
ATOM 697 N N . ALA A 1 94 ? -12.426 4.637 7.064 1.00 91.25 94 ALA A N 1
ATOM 698 C CA . ALA A 1 94 ? -12.475 4.965 8.480 1.00 91.25 94 ALA A CA 1
ATOM 699 C C . ALA A 1 94 ? -12.525 6.487 8.697 1.00 91.25 94 ALA A C 1
ATOM 701 O O . ALA A 1 94 ? -12.235 7.290 7.801 1.00 91.25 94 ALA A O 1
ATOM 702 N N . ASN A 1 95 ? -12.886 6.898 9.913 1.00 90.38 95 ASN A N 1
ATOM 703 C CA . ASN A 1 95 ? -12.805 8.300 10.311 1.00 90.38 95 ASN A CA 1
ATOM 704 C C . ASN A 1 95 ? -11.338 8.729 10.473 1.00 90.38 95 ASN A C 1
ATOM 706 O O . ASN A 1 95 ? -10.512 7.958 10.946 1.00 90.38 95 ASN A O 1
ATOM 710 N N . GLY A 1 96 ? -11.035 9.981 10.123 1.00 90.06 96 GLY A N 1
ATOM 711 C CA . GLY A 1 96 ? -9.708 10.592 10.264 1.00 90.06 96 GLY A CA 1
ATOM 712 C C . 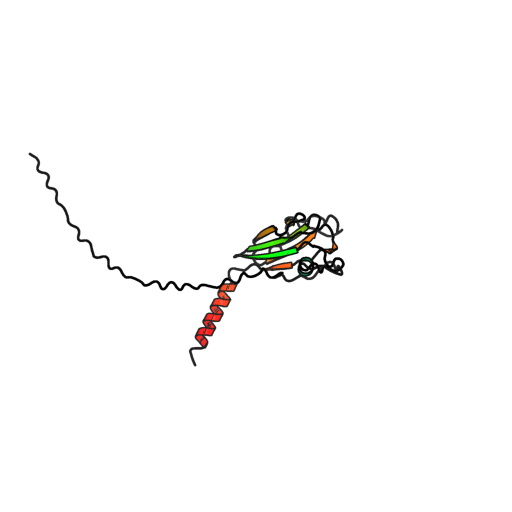GLY A 1 96 ? -8.708 10.264 9.147 1.00 90.06 96 GLY A C 1
ATOM 713 O O . GLY A 1 96 ? -9.027 9.602 8.163 1.00 90.06 96 GLY A O 1
ATOM 714 N N . LEU A 1 97 ? -7.504 10.832 9.251 1.00 90.81 97 LEU A N 1
ATOM 715 C CA . LEU A 1 97 ? -6.462 10.727 8.225 1.00 90.81 97 LEU A CA 1
ATOM 716 C C . LEU A 1 97 ? -5.682 9.417 8.379 1.00 90.81 97 LEU A C 1
ATOM 718 O O . LEU A 1 97 ? -5.271 9.081 9.488 1.00 90.81 97 LEU A O 1
ATOM 722 N N . ALA A 1 98 ? -5.428 8.733 7.264 1.00 92.56 98 ALA A N 1
ATOM 723 C CA . ALA A 1 98 ? -4.487 7.622 7.193 1.00 92.56 98 ALA A CA 1
ATOM 724 C C . ALA A 1 98 ? -3.193 8.069 6.500 1.00 92.56 98 ALA A C 1
ATOM 726 O O . ALA A 1 98 ? -3.236 8.833 5.532 1.00 92.56 98 ALA A O 1
ATOM 727 N N . PHE A 1 99 ? -2.050 7.582 6.974 1.00 92.06 99 PHE A N 1
ATOM 728 C CA . PHE A 1 99 ? -0.745 7.779 6.357 1.00 92.06 99 PHE A CA 1
ATOM 729 C C . PHE A 1 99 ? -0.069 6.430 6.139 1.00 92.06 99 PHE A C 1
ATOM 731 O O . PHE A 1 99 ? 0.221 5.700 7.088 1.00 92.06 99 PHE A O 1
ATOM 738 N N . PHE A 1 100 ? 0.199 6.124 4.876 1.00 92.44 100 PHE A N 1
ATOM 739 C CA . PHE A 1 100 ? 0.901 4.920 4.464 1.00 92.44 100 PHE A CA 1
ATOM 740 C C . PHE A 1 100 ? 2.356 5.251 4.168 1.00 92.44 100 PHE A C 1
ATOM 742 O O . PHE A 1 100 ? 2.638 6.090 3.313 1.00 92.44 100 PHE A O 1
ATOM 749 N N . GLU A 1 101 ? 3.289 4.586 4.834 1.00 92.00 101 GLU A N 1
ATOM 750 C CA . GLU A 1 101 ? 4.699 4.688 4.475 1.00 92.00 101 GLU A CA 1
ATOM 751 C C . GLU A 1 101 ? 5.024 3.815 3.268 1.00 92.00 101 GLU A C 1
ATOM 753 O O . GLU A 1 101 ? 4.325 2.850 2.959 1.00 92.00 101 GLU A O 1
ATOM 758 N N . THR A 1 102 ? 6.096 4.175 2.567 1.00 92.00 102 THR A N 1
ATOM 759 C CA . THR A 1 102 ? 6.534 3.488 1.355 1.00 92.00 102 THR A CA 1
ATOM 760 C C . THR A 1 102 ? 8.045 3.298 1.373 1.00 92.00 102 THR A C 1
ATOM 762 O O . THR A 1 102 ? 8.780 4.234 1.691 1.00 92.00 102 THR A O 1
ATOM 765 N N . ARG A 1 103 ? 8.503 2.105 0.987 1.00 92.38 103 ARG A N 1
ATOM 766 C CA . ARG A 1 103 ? 9.890 1.832 0.589 1.00 92.38 103 ARG A CA 1
ATOM 767 C C . ARG A 1 103 ? 9.908 1.347 -0.849 1.00 92.38 103 ARG A C 1
ATOM 769 O O . ARG A 1 103 ? 9.056 0.556 -1.243 1.00 92.38 103 ARG A O 1
ATOM 776 N N . ILE A 1 104 ? 10.873 1.824 -1.618 1.00 92.81 104 ILE A N 1
ATOM 777 C CA . ILE A 1 104 ? 11.070 1.430 -3.013 1.00 92.81 104 ILE A CA 1
ATOM 778 C C . ILE A 1 104 ? 12.420 0.730 -3.076 1.00 92.81 104 ILE A C 1
ATOM 780 O O . ILE A 1 104 ? 13.429 1.372 -2.802 1.00 92.81 104 ILE A O 1
ATOM 784 N N . ASP A 1 105 ? 12.434 -0.567 -3.392 1.00 93.00 105 ASP A N 1
ATOM 785 C CA . ASP A 1 105 ? 13.659 -1.382 -3.414 1.00 93.00 105 ASP A CA 1
ATOM 786 C C . ASP A 1 105 ? 14.515 -1.220 -2.131 1.00 93.00 105 ASP A C 1
ATOM 788 O O . ASP A 1 105 ? 15.685 -0.851 -2.198 1.00 93.00 105 ASP A O 1
ATOM 792 N N . ASP A 1 106 ? 13.909 -1.423 -0.952 1.00 90.12 106 ASP A N 1
ATOM 793 C CA . ASP A 1 106 ? 14.487 -1.187 0.392 1.00 90.12 106 ASP A CA 1
ATOM 794 C C . ASP A 1 106 ? 14.872 0.273 0.723 1.00 90.12 106 ASP A C 1
ATOM 796 O O . ASP A 1 106 ? 15.281 0.573 1.849 1.00 90.12 106 ASP A O 1
ATOM 800 N N . ILE A 1 107 ? 14.700 1.222 -0.199 1.00 88.06 107 ILE A N 1
ATOM 801 C CA . ILE A 1 107 ? 15.019 2.632 0.036 1.00 88.06 107 ILE A CA 1
ATOM 802 C C . ILE A 1 107 ? 13.800 3.337 0.633 1.00 88.06 107 ILE A C 1
ATOM 804 O O . ILE A 1 107 ? 12.771 3.518 -0.021 1.00 88.06 107 ILE A O 1
ATOM 808 N N . ALA A 1 108 ? 13.933 3.778 1.884 1.00 81.62 108 ALA A N 1
ATOM 809 C CA . ALA A 1 108 ? 12.974 4.660 2.537 1.00 81.62 108 ALA A CA 1
ATOM 810 C C . ALA A 1 108 ? 13.367 6.133 2.328 1.00 81.62 108 ALA A C 1
ATOM 812 O O . ALA A 1 108 ? 14.540 6.494 2.449 1.00 81.62 108 ALA A O 1
ATOM 813 N N . THR A 1 109 ? 12.404 7.009 2.030 1.00 69.94 109 THR A N 1
ATOM 814 C CA . THR A 1 109 ? 12.686 8.436 1.810 1.00 69.94 109 THR A CA 1
ATOM 815 C C . THR A 1 109 ? 12.564 9.254 3.092 1.00 69.94 109 THR A C 1
ATOM 817 O O . THR A 1 109 ? 11.484 9.402 3.642 1.00 69.94 109 THR A O 1
ATOM 820 N N . GLY A 1 110 ? 13.660 9.867 3.541 1.00 64.25 110 GLY A N 1
ATOM 821 C CA . GLY A 1 110 ? 13.705 10.769 4.701 1.00 64.25 110 GLY A CA 1
ATOM 822 C C . GLY A 1 110 ? 13.249 10.154 6.030 1.00 64.25 110 GLY A C 1
ATOM 823 O O . GLY A 1 110 ? 12.860 8.994 6.110 1.00 64.25 110 GLY A O 1
ATOM 824 N N . ALA A 1 111 ? 13.350 10.934 7.102 1.00 73.81 111 ALA A N 1
ATOM 825 C CA . ALA A 1 111 ? 13.118 10.463 8.461 1.00 73.81 111 ALA A CA 1
ATOM 826 C C . ALA A 1 111 ? 12.551 11.601 9.309 1.00 73.81 111 ALA A C 1
ATOM 828 O O . ALA A 1 111 ? 13.176 12.651 9.459 1.00 73.81 111 ALA A O 1
ATOM 829 N N . THR A 1 112 ? 11.368 11.385 9.868 1.00 79.25 112 THR A N 1
ATOM 830 C CA . THR A 1 112 ? 10.773 12.250 10.887 1.00 79.25 112 THR A CA 1
ATOM 831 C C . THR A 1 112 ? 10.465 11.413 12.113 1.00 79.25 112 THR A C 1
ATOM 833 O O . THR A 1 112 ? 9.990 10.288 11.980 1.00 79.25 112 THR A O 1
ATOM 836 N N . SER A 1 113 ? 10.733 11.942 13.309 1.00 81.56 113 SER A N 1
ATOM 837 C CA . SER A 1 113 ? 10.319 11.261 14.538 1.00 81.56 113 SER A CA 1
ATOM 838 C C . SER A 1 113 ? 8.820 11.006 14.479 1.00 81.56 113 SER A C 1
ATOM 840 O O . SER A 1 113 ? 8.049 11.912 14.150 1.00 81.56 113 SER A O 1
ATOM 842 N N . HIS A 1 114 ? 8.405 9.789 14.811 1.00 76.44 114 HIS A N 1
ATOM 843 C CA . HIS A 1 114 ? 6.993 9.464 14.870 1.00 76.44 114 HIS A CA 1
ATOM 844 C C . HIS A 1 114 ? 6.338 10.332 15.960 1.00 76.44 114 HIS A C 1
ATOM 846 O O . HIS A 1 114 ? 6.806 10.342 17.099 1.00 76.44 114 HIS A O 1
ATOM 852 N N . PRO A 1 115 ? 5.241 11.054 15.667 1.00 73.69 115 PRO A N 1
ATOM 853 C CA . PRO A 1 115 ? 4.650 12.011 16.608 1.00 73.69 115 PRO A CA 1
ATOM 854 C C . PRO A 1 115 ? 3.961 11.366 17.823 1.00 73.69 115 PRO A C 1
ATOM 856 O O . PRO A 1 115 ? 3.446 12.075 18.680 1.00 73.69 115 PRO A O 1
ATOM 859 N N . VAL A 1 116 ? 3.909 10.033 17.888 1.00 72.75 116 VAL A N 1
ATOM 860 C CA . VAL A 1 116 ? 3.094 9.277 18.858 1.00 72.75 116 VAL A CA 1
ATOM 861 C C . VAL A 1 116 ? 3.868 8.080 19.407 1.00 72.75 116 VAL A C 1
ATOM 863 O O . VAL A 1 116 ? 3.771 7.781 20.595 1.00 72.75 116 VAL A O 1
ATOM 866 N N . VAL A 1 117 ? 4.667 7.406 18.577 1.00 69.25 117 VAL A N 1
ATOM 867 C CA . VAL A 1 117 ? 5.511 6.289 19.005 1.00 69.25 117 VAL A CA 1
ATOM 868 C C . VAL A 1 117 ? 6.911 6.808 19.327 1.00 69.25 117 VAL A C 1
ATOM 870 O O . VAL A 1 117 ? 7.714 7.096 18.444 1.00 69.25 117 VAL A O 1
ATOM 873 N N . SER A 1 118 ? 7.204 6.949 20.619 1.00 78.75 118 SER A N 1
ATOM 874 C CA . SER A 1 118 ? 8.538 7.352 21.072 1.00 78.75 118 SER A CA 1
ATOM 875 C C . SER A 1 118 ? 9.597 6.356 20.591 1.00 78.75 118 SER A C 1
ATOM 877 O O . SER A 1 118 ? 9.438 5.150 20.768 1.00 78.75 118 SER A O 1
ATOM 879 N N . GLY A 1 119 ? 10.674 6.864 19.990 1.00 79.25 119 GLY A N 1
ATOM 880 C CA . GLY A 1 119 ? 11.762 6.048 19.444 1.00 79.25 119 GLY A CA 1
ATOM 881 C C . GLY A 1 119 ? 11.495 5.446 18.061 1.00 79.25 119 GLY A C 1
ATOM 882 O O . GLY A 1 119 ? 12.398 4.817 17.516 1.00 79.25 119 GLY A O 1
ATOM 883 N N . ASP A 1 120 ? 10.312 5.657 17.477 1.00 75.44 120 ASP A N 1
ATOM 884 C CA . ASP A 1 120 ? 10.026 5.273 16.093 1.00 75.44 120 ASP A CA 1
ATOM 885 C C . ASP A 1 120 ? 10.218 6.453 15.132 1.00 75.44 120 ASP A C 1
ATOM 887 O O . ASP A 1 120 ? 10.176 7.630 15.507 1.00 75.44 120 ASP A O 1
ATOM 891 N N . THR A 1 121 ? 10.446 6.126 13.866 1.00 79.56 121 THR A N 1
ATOM 892 C CA . THR A 1 121 ? 10.633 7.080 12.778 1.00 79.56 121 THR A CA 1
ATOM 893 C C . THR A 1 121 ? 9.627 6.784 11.678 1.00 79.56 121 THR A C 1
ATOM 895 O O . THR A 1 121 ? 9.564 5.670 11.162 1.00 79.56 121 THR A O 1
ATOM 898 N N . ILE A 1 122 ? 8.877 7.812 11.288 1.00 81.06 122 ILE A N 1
ATOM 899 C CA . ILE A 1 122 ? 8.058 7.801 10.081 1.00 81.06 122 ILE A CA 1
ATOM 900 C C . ILE A 1 122 ? 8.915 8.321 8.937 1.00 81.06 122 ILE A C 1
ATOM 902 O O . ILE A 1 122 ? 9.456 9.435 9.004 1.00 81.06 122 ILE A O 1
ATOM 906 N N . HIS A 1 123 ? 9.024 7.533 7.874 1.00 82.75 123 HIS A N 1
ATOM 907 C CA . HIS A 1 123 ? 9.711 7.961 6.668 1.00 82.75 123 HIS A CA 1
ATOM 908 C C . HIS A 1 123 ? 8.831 8.948 5.890 1.00 82.75 123 HIS A C 1
ATOM 910 O O . HIS A 1 123 ? 7.622 8.770 5.719 1.00 82.75 123 HIS A O 1
ATOM 916 N N . THR A 1 124 ? 9.444 10.036 5.437 1.00 76.50 124 THR A N 1
ATOM 917 C CA . THR A 1 124 ? 8.772 11.052 4.618 1.00 76.50 124 THR A CA 1
ATOM 918 C C . THR A 1 124 ? 8.432 10.508 3.223 1.00 76.50 124 THR A C 1
ATOM 920 O O . THR A 1 124 ? 8.963 9.497 2.783 1.00 76.50 124 THR A O 1
ATOM 923 N N . GLY A 1 125 ? 7.538 11.164 2.481 1.00 78.44 125 GLY A N 1
ATOM 924 C CA . GLY A 1 125 ? 7.207 10.730 1.111 1.00 78.44 125 GLY A CA 1
ATOM 925 C C . GLY A 1 125 ? 6.192 9.582 1.013 1.00 78.44 125 GLY A C 1
ATOM 926 O O . GLY A 1 125 ? 5.932 9.089 -0.086 1.00 78.44 125 GLY A O 1
ATOM 927 N N . GLY A 1 126 ? 5.575 9.205 2.137 1.00 88.62 126 GLY A N 1
ATOM 928 C CA . GLY A 1 126 ? 4.418 8.315 2.168 1.00 88.62 126 GLY A CA 1
ATOM 929 C C . GLY A 1 126 ? 3.173 8.880 1.467 1.00 88.62 126 GLY A C 1
ATOM 930 O O . GLY A 1 126 ? 3.197 9.893 0.762 1.00 88.62 126 GLY A O 1
ATOM 931 N N . THR A 1 127 ? 2.052 8.194 1.642 1.00 93.38 127 THR A N 1
ATOM 932 C CA . THR A 1 127 ? 0.773 8.502 1.003 1.00 93.38 127 THR A CA 1
ATOM 933 C C . THR A 1 127 ? -0.267 8.823 2.066 1.00 93.38 127 THR A C 1
ATOM 935 O O . THR A 1 127 ? -0.678 7.947 2.821 1.00 93.38 127 THR A O 1
ATOM 938 N N . SER A 1 128 ? -0.701 10.082 2.115 1.00 93.69 128 SER A N 1
ATOM 939 C CA . SER A 1 128 ? -1.809 10.518 2.968 1.00 93.69 128 SER A CA 1
ATOM 940 C C . SER A 1 128 ? -3.141 10.270 2.269 1.00 93.69 128 SER A C 1
ATOM 942 O O . SER A 1 128 ? -3.317 10.685 1.124 1.00 93.69 128 SER A O 1
ATOM 944 N N . VAL A 1 129 ? -4.093 9.648 2.960 1.00 95.00 129 VAL A N 1
ATOM 945 C CA . VAL A 1 129 ? -5.419 9.328 2.419 1.00 95.00 129 VAL A CA 1
ATOM 946 C C . VAL A 1 129 ? -6.493 9.853 3.362 1.00 95.00 129 VAL A C 1
ATOM 948 O O . VAL A 1 129 ? -6.570 9.465 4.531 1.00 95.00 129 VAL A O 1
ATOM 951 N N . ALA A 1 130 ? -7.321 10.765 2.852 1.00 95.19 130 ALA A N 1
ATOM 952 C CA . ALA A 1 130 ? -8.396 11.388 3.614 1.00 95.19 130 ALA A CA 1
ATOM 953 C C . ALA A 1 130 ? -9.485 10.375 4.001 1.00 95.19 130 ALA A C 1
ATOM 955 O O . ALA A 1 130 ? -9.705 9.385 3.302 1.00 95.19 130 ALA A O 1
ATOM 956 N N . SER A 1 131 ? -10.188 10.658 5.094 1.00 95.06 131 SER A N 1
ATOM 957 C CA . SER A 1 131 ? -11.357 9.889 5.527 1.00 95.06 131 SER A CA 1
ATOM 958 C C . SER A 1 131 ? -12.439 9.832 4.443 1.00 95.06 131 SER A C 1
ATOM 960 O O . SER A 1 131 ? -12.649 10.804 3.716 1.00 95.06 131 SER A O 1
ATOM 962 N N . GLY A 1 132 ? -13.128 8.695 4.340 1.00 94.06 132 GLY A N 1
ATOM 963 C CA . GLY A 1 132 ? -14.164 8.445 3.334 1.00 94.06 132 GLY A CA 1
ATOM 964 C C . GLY A 1 132 ? -13.630 8.166 1.924 1.00 94.06 132 GLY A C 1
ATOM 965 O O . GLY A 1 132 ? -14.419 8.009 0.993 1.00 94.06 132 GLY A O 1
ATOM 966 N N . THR A 1 133 ? -12.310 8.081 1.739 1.00 96.06 133 THR A N 1
ATOM 967 C CA . THR A 1 133 ? -11.716 7.781 0.432 1.00 96.06 133 THR A CA 1
ATOM 968 C C . THR A 1 133 ? -11.819 6.287 0.154 1.00 96.06 133 THR A C 1
ATOM 970 O O . THR A 1 133 ? -11.160 5.484 0.810 1.00 96.06 133 THR A O 1
ATOM 973 N N . ALA A 1 134 ? -12.626 5.904 -0.836 1.00 92.56 134 ALA A N 1
ATOM 974 C CA . ALA A 1 134 ? -12.796 4.498 -1.193 1.00 92.56 134 ALA A CA 1
ATOM 975 C C . ALA A 1 134 ? -11.560 3.924 -1.896 1.00 92.56 134 ALA A C 1
ATOM 977 O O . ALA A 1 134 ? -11.072 2.878 -1.483 1.00 92.56 134 ALA A O 1
ATOM 978 N N . LEU A 1 135 ? -11.058 4.611 -2.927 1.00 92.25 135 LEU A N 1
ATOM 979 C CA . LEU A 1 135 ? -9.871 4.228 -3.693 1.00 92.25 135 LEU A CA 1
ATOM 980 C C . LEU A 1 135 ? -9.117 5.492 -4.123 1.00 92.25 135 LEU A C 1
ATOM 982 O O . LEU A 1 135 ? -9.666 6.353 -4.810 1.00 92.25 135 LEU A O 1
ATOM 986 N N . PHE A 1 136 ? -7.857 5.591 -3.721 1.00 95.88 136 PHE A N 1
ATOM 987 C CA . PHE A 1 136 ? -6.895 6.587 -4.169 1.00 95.88 136 PHE A CA 1
ATOM 988 C C . PHE A 1 136 ? -5.756 5.869 -4.881 1.00 95.88 136 PHE A C 1
ATOM 990 O O . PHE A 1 136 ? -4.962 5.175 -4.250 1.00 95.88 136 PHE A O 1
ATOM 997 N N . GLN A 1 137 ? -5.691 6.022 -6.198 1.00 96.44 137 GLN A N 1
ATOM 998 C CA . GLN A 1 137 ? -4.700 5.339 -7.013 1.00 96.44 137 GLN A CA 1
ATOM 999 C C . GLN A 1 137 ? -3.356 6.071 -6.984 1.00 96.44 137 GLN A C 1
ATOM 1001 O O . GLN A 1 137 ? -3.294 7.289 -7.170 1.00 96.44 137 GLN A O 1
ATOM 1006 N N . LYS A 1 138 ? -2.263 5.321 -6.823 1.00 95.69 138 LYS A N 1
ATOM 1007 C CA . LYS A 1 138 ? -0.898 5.838 -6.951 1.00 95.69 138 LYS A CA 1
ATOM 1008 C C . LYS A 1 138 ? 0.010 4.813 -7.620 1.00 95.69 138 LYS A C 1
ATOM 1010 O O . LYS A 1 138 ? 0.019 3.637 -7.260 1.00 95.69 138 LYS A O 1
ATOM 1015 N N . THR A 1 139 ? 0.788 5.286 -8.587 1.00 96.25 139 THR A N 1
ATOM 1016 C CA . THR A 1 139 ? 1.795 4.486 -9.289 1.00 96.25 139 THR A CA 1
ATOM 1017 C C . THR A 1 139 ? 3.172 4.756 -8.707 1.00 96.25 139 THR A C 1
ATOM 1019 O O . THR A 1 139 ? 3.564 5.908 -8.517 1.00 96.25 139 THR A O 1
ATOM 1022 N N . PHE A 1 140 ? 3.907 3.681 -8.464 1.00 94.56 140 PHE A N 1
ATOM 1023 C CA . PHE A 1 140 ? 5.281 3.683 -7.997 1.00 94.56 140 PHE A CA 1
ATOM 1024 C C . PHE A 1 140 ? 6.181 3.093 -9.074 1.00 94.56 140 PHE A C 1
ATOM 1026 O O . PHE A 1 140 ? 5.802 2.133 -9.747 1.00 94.56 140 PHE A O 1
ATOM 1033 N N . PHE A 1 141 ? 7.376 3.658 -9.213 1.00 94.44 141 PHE A N 1
ATOM 1034 C CA . PHE A 1 141 ? 8.418 3.143 -10.094 1.00 94.44 141 PHE A CA 1
ATOM 1035 C C . PHE A 1 141 ? 9.486 2.482 -9.234 1.00 94.44 141 PHE A C 1
ATOM 1037 O O . PHE A 1 141 ? 10.034 3.133 -8.345 1.00 94.44 141 PHE A O 1
ATOM 1044 N N . ALA A 1 142 ? 9.742 1.203 -9.484 1.00 93.75 142 ALA A N 1
ATOM 1045 C CA . ALA A 1 142 ? 10.705 0.402 -8.738 1.00 93.75 142 ALA A CA 1
ATOM 1046 C C . ALA A 1 142 ? 11.383 -0.609 -9.664 1.00 93.75 142 ALA A C 1
ATOM 1048 O O . ALA A 1 142 ? 10.881 -0.931 -10.742 1.00 93.75 142 ALA A O 1
ATOM 1049 N N . THR A 1 143 ? 12.523 -1.120 -9.225 1.00 93.38 143 THR A N 1
ATOM 1050 C CA . THR A 1 143 ? 13.298 -2.139 -9.932 1.00 93.38 143 THR A CA 1
ATOM 1051 C C . THR A 1 143 ? 12.734 -3.528 -9.670 1.00 93.38 143 THR A C 1
ATOM 1053 O O . THR A 1 143 ? 12.645 -4.334 -10.595 1.00 93.38 143 THR A O 1
ATOM 1056 N N . SER A 1 144 ? 12.373 -3.797 -8.414 1.00 91.56 144 SER A N 1
ATOM 1057 C CA . SER A 1 144 ? 11.992 -5.124 -7.936 1.00 91.56 144 SER A CA 1
ATOM 1058 C C . SER A 1 144 ? 10.677 -5.100 -7.177 1.00 91.56 144 SER A C 1
ATOM 1060 O O . SER A 1 144 ? 9.824 -5.925 -7.466 1.00 91.56 144 SER A O 1
ATOM 1062 N N . TYR A 1 145 ? 10.477 -4.174 -6.237 1.00 93.31 145 TYR A N 1
ATOM 1063 C CA . TYR A 1 145 ? 9.254 -4.154 -5.427 1.00 93.31 145 TYR A CA 1
ATOM 1064 C C . TYR A 1 145 ? 9.031 -2.816 -4.711 1.00 93.31 145 TYR A C 1
ATOM 1066 O O . TYR A 1 145 ? 9.904 -1.947 -4.638 1.00 93.31 145 TYR A O 1
ATOM 1074 N N . VAL A 1 146 ? 7.834 -2.678 -4.146 1.00 92.62 146 VAL A N 1
ATOM 1075 C CA . VAL A 1 146 ? 7.426 -1.572 -3.278 1.00 92.62 146 VAL A CA 1
ATOM 1076 C C . VAL A 1 146 ? 6.851 -2.144 -1.989 1.00 92.62 146 VAL A C 1
ATOM 1078 O O . VAL A 1 146 ? 5.897 -2.911 -2.045 1.00 92.62 146 VAL A O 1
ATOM 1081 N N . ASP A 1 147 ? 7.386 -1.754 -0.835 1.00 92.94 147 ASP A N 1
ATOM 1082 C CA . ASP A 1 147 ? 6.822 -2.128 0.465 1.00 92.94 147 ASP A CA 1
ATOM 1083 C C . ASP A 1 147 ? 5.958 -0.984 1.009 1.00 92.94 147 ASP A C 1
ATOM 1085 O O . ASP A 1 147 ? 6.367 0.180 0.989 1.00 92.94 147 ASP A O 1
ATOM 1089 N N . ILE A 1 148 ? 4.774 -1.311 1.527 1.00 92.06 148 ILE A N 1
ATOM 1090 C CA . ILE A 1 148 ? 3.825 -0.363 2.124 1.00 92.06 148 ILE A CA 1
ATOM 1091 C C . ILE A 1 148 ? 3.486 -0.794 3.549 1.00 92.06 148 ILE A C 1
ATOM 1093 O O . ILE A 1 148 ? 3.157 -1.956 3.766 1.00 92.06 148 ILE A O 1
ATOM 1097 N N . ARG A 1 149 ? 3.483 0.138 4.505 1.00 90.88 149 ARG A N 1
ATOM 1098 C CA . ARG A 1 149 ? 2.904 -0.071 5.847 1.00 90.88 149 ARG A CA 1
ATOM 1099 C C . ARG A 1 149 ? 1.913 1.036 6.186 1.00 90.88 149 ARG A C 1
ATOM 1101 O O . ARG A 1 149 ? 2.065 2.153 5.687 1.00 90.88 149 ARG A O 1
ATOM 1108 N N . LEU A 1 150 ? 0.939 0.769 7.052 1.00 89.31 150 LEU A N 1
ATOM 1109 C CA . LEU A 1 150 ? 0.141 1.835 7.662 1.00 89.31 150 LEU A CA 1
ATOM 1110 C C . LEU A 1 150 ? 0.892 2.359 8.885 1.00 89.31 150 LEU A C 1
ATOM 1112 O O . LEU A 1 150 ? 1.166 1.603 9.810 1.00 89.31 150 LEU A O 1
ATOM 1116 N N . ALA A 1 151 ? 1.249 3.639 8.855 1.00 85.06 151 ALA A N 1
ATOM 1117 C CA . ALA A 1 151 ? 2.085 4.266 9.874 1.00 85.06 151 ALA A CA 1
ATOM 1118 C C . ALA A 1 151 ? 1.326 5.262 10.748 1.00 85.06 151 ALA A C 1
ATOM 1120 O O . ALA A 1 151 ? 1.707 5.498 11.887 1.00 85.06 151 ALA A O 1
ATOM 1121 N N . LEU A 1 152 ? 0.264 5.872 10.215 1.00 84.75 152 LEU A N 1
ATOM 1122 C CA . LEU A 1 152 ? -0.681 6.649 11.008 1.00 84.75 152 LEU A CA 1
ATOM 1123 C C . LEU A 1 152 ? -2.105 6.335 10.563 1.00 84.75 152 LEU A C 1
ATOM 1125 O O . LEU A 1 152 ? -2.389 6.207 9.373 1.00 84.75 152 LEU A O 1
ATOM 1129 N N . GLY A 1 153 ? -3.012 6.312 11.526 1.00 77.75 153 GLY A N 1
ATOM 1130 C CA . GLY A 1 153 ? -4.453 6.232 11.345 1.00 77.75 153 GLY A CA 1
ATOM 1131 C C . GLY A 1 153 ? -5.130 6.812 12.580 1.00 77.75 153 GLY A C 1
ATOM 1132 O O . GLY A 1 153 ? -4.493 6.953 13.626 1.00 77.75 153 GLY A O 1
ATOM 1133 N N . ALA A 1 154 ? -6.410 7.180 12.475 1.00 58.12 154 ALA A N 1
ATOM 1134 C CA . ALA A 1 154 ? -7.128 7.767 13.609 1.00 58.12 154 ALA A CA 1
ATOM 1135 C C . ALA A 1 154 ? -7.159 6.844 14.838 1.00 58.12 154 ALA A C 1
ATOM 1137 O O . ALA A 1 154 ? -7.294 7.332 15.958 1.00 58.12 154 ALA A O 1
ATOM 1138 N N . GLU A 1 155 ? -6.989 5.534 14.637 1.00 63.22 155 GLU A N 1
ATOM 1139 C CA . GLU A 1 155 ? -6.897 4.540 15.697 1.00 63.22 155 GLU A CA 1
ATOM 1140 C C . GLU A 1 155 ? -5.755 3.557 15.388 1.00 63.22 155 GLU A C 1
ATOM 1142 O O . GLU A 1 155 ? -5.703 2.954 14.318 1.00 63.22 155 GLU A O 1
ATOM 1147 N N . ARG A 1 156 ? -4.819 3.417 16.335 1.00 68.69 156 ARG A N 1
ATOM 1148 C CA . ARG A 1 156 ? -3.581 2.621 16.192 1.00 68.69 156 ARG A CA 1
ATOM 1149 C C . ARG A 1 156 ? -3.814 1.127 16.002 1.00 68.69 156 ARG A C 1
ATOM 1151 O O . ARG A 1 156 ? -2.936 0.404 15.549 1.00 68.69 156 ARG A O 1
ATOM 1158 N N . ASP A 1 157 ? -4.995 0.649 16.363 1.00 64.69 157 ASP A N 1
ATOM 1159 C CA . ASP A 1 157 ? -5.307 -0.775 16.295 1.00 64.69 157 ASP A CA 1
ATOM 1160 C C . ASP A 1 157 ? -5.406 -1.263 14.839 1.00 64.69 157 ASP A C 1
ATOM 1162 O O . ASP A 1 157 ? -5.429 -2.465 14.598 1.00 64.69 157 ASP A O 1
ATOM 1166 N N . TRP A 1 158 ? -5.435 -0.345 13.862 1.00 65.81 158 TRP A N 1
ATOM 1167 C CA . TRP A 1 158 ? -5.381 -0.659 12.434 1.00 65.81 158 TRP A CA 1
ATOM 1168 C C . TRP A 1 158 ? -3.966 -0.739 11.868 1.00 65.81 158 TRP A C 1
ATOM 1170 O O . TRP A 1 158 ? -3.825 -1.134 10.709 1.00 65.81 158 TRP A O 1
ATOM 1180 N N . ASP A 1 159 ? -2.936 -0.364 12.630 1.00 72.31 159 ASP A N 1
ATOM 1181 C CA . ASP A 1 159 ? -1.564 -0.351 12.135 1.00 72.31 159 ASP A CA 1
ATOM 1182 C C . ASP A 1 159 ? -1.168 -1.766 11.696 1.00 72.31 159 ASP A C 1
ATOM 1184 O O . ASP A 1 159 ? -1.317 -2.752 12.428 1.00 72.31 159 ASP A O 1
ATOM 1188 N N . PHE A 1 160 ? -0.674 -1.865 10.467 1.00 76.19 160 PHE A N 1
ATOM 1189 C CA . PHE A 1 160 ? -0.122 -3.093 9.924 1.00 76.19 160 PHE A CA 1
ATOM 1190 C C . PHE A 1 160 ? 1.287 -2.824 9.423 1.00 76.19 160 PHE A C 1
ATOM 1192 O O . PHE A 1 160 ? 1.605 -1.724 8.966 1.00 76.19 160 PHE A O 1
ATOM 1199 N N . ASP A 1 161 ? 2.123 -3.848 9.524 1.00 81.31 161 ASP A N 1
ATOM 1200 C CA . ASP A 1 161 ? 3.526 -3.757 9.150 1.00 81.31 161 ASP A CA 1
ATOM 1201 C C . ASP A 1 161 ? 3.733 -3.782 7.624 1.00 81.31 161 ASP A C 1
ATOM 1203 O O . ASP A 1 161 ? 2.784 -3.737 6.850 1.00 81.31 161 ASP A O 1
ATOM 1207 N N . TRP A 1 162 ? 4.975 -3.830 7.160 1.00 87.38 162 TRP A N 1
ATOM 1208 C CA . TRP A 1 162 ? 5.290 -3.834 5.737 1.00 87.38 162 TRP A CA 1
ATOM 1209 C C . TRP A 1 162 ? 4.617 -4.984 4.976 1.00 87.38 162 TRP A C 1
ATOM 1211 O O . TRP A 1 162 ? 4.717 -6.158 5.333 1.00 87.38 162 TRP A O 1
ATOM 1221 N N . VAL A 1 163 ? 3.964 -4.622 3.877 1.00 89.06 163 VAL A N 1
ATOM 1222 C CA . VAL A 1 163 ? 3.410 -5.515 2.862 1.00 89.06 163 VAL A CA 1
ATOM 1223 C C . VAL A 1 163 ? 4.113 -5.217 1.548 1.00 89.06 163 VAL A C 1
ATOM 1225 O O . VAL A 1 163 ? 4.123 -4.068 1.101 1.00 89.06 163 VAL A O 1
ATOM 1228 N N . ARG A 1 164 ? 4.690 -6.252 0.940 1.00 91.19 164 ARG A N 1
ATOM 1229 C CA . ARG A 1 164 ? 5.472 -6.143 -0.295 1.00 91.19 164 ARG A CA 1
ATOM 1230 C C . ARG A 1 164 ? 4.611 -6.227 -1.544 1.00 91.19 164 ARG A C 1
ATOM 1232 O O . ARG A 1 164 ? 3.741 -7.074 -1.616 1.00 91.19 164 ARG A O 1
ATOM 1239 N N . PHE A 1 165 ? 4.887 -5.420 -2.559 1.00 90.75 165 PHE A N 1
ATOM 1240 C CA . PHE A 1 165 ? 4.258 -5.496 -3.877 1.00 90.75 165 PHE A CA 1
ATOM 1241 C C . PHE A 1 165 ? 5.329 -5.640 -4.953 1.00 90.75 165 PHE A C 1
ATOM 1243 O O . PHE A 1 165 ? 6.106 -4.716 -5.188 1.00 90.75 165 PHE A O 1
ATOM 1250 N N . GLU A 1 166 ? 5.361 -6.796 -5.609 1.00 92.06 166 GLU A N 1
ATOM 1251 C CA . GLU A 1 166 ? 6.365 -7.112 -6.626 1.00 92.06 166 GLU A CA 1
ATOM 1252 C C . GLU A 1 166 ? 6.165 -6.293 -7.912 1.00 92.06 166 GLU A C 1
ATOM 1254 O O . GLU A 1 166 ? 5.048 -6.110 -8.405 1.00 92.06 166 GLU A O 1
ATOM 1259 N N . VAL A 1 167 ? 7.276 -5.838 -8.486 1.00 91.06 167 VAL A N 1
ATOM 1260 C CA . VAL A 1 167 ? 7.348 -5.148 -9.772 1.00 91.06 167 VAL A CA 1
ATOM 1261 C C . VAL A 1 167 ? 7.971 -6.082 -10.812 1.00 91.06 167 VAL A C 1
ATOM 1263 O O . VAL A 1 167 ? 9.100 -6.545 -10.642 1.00 91.06 167 VAL A O 1
ATOM 1266 N N . PRO A 1 168 ? 7.282 -6.354 -11.934 1.00 85.94 168 PRO A N 1
ATOM 1267 C CA . PRO A 1 168 ? 7.838 -7.172 -12.999 1.00 85.94 168 PRO A CA 1
ATOM 1268 C C . PRO A 1 168 ? 9.119 -6.567 -13.585 1.00 85.94 168 PRO A C 1
ATOM 1270 O O . PRO A 1 168 ? 9.116 -5.478 -14.171 1.00 85.94 168 PRO A O 1
ATOM 1273 N N . VAL A 1 169 ? 10.209 -7.326 -13.493 1.00 81.00 169 VAL A N 1
ATOM 1274 C CA . VAL A 1 169 ? 11.490 -6.986 -14.119 1.00 81.00 169 VAL A CA 1
ATOM 1275 C C . VAL A 1 169 ? 11.451 -7.401 -15.601 1.00 81.00 169 VAL A C 1
ATOM 1277 O O . VAL A 1 169 ? 11.027 -8.521 -15.900 1.00 81.00 169 VAL A O 1
ATOM 1280 N N . PRO A 1 170 ? 11.933 -6.581 -16.556 1.00 68.12 170 PRO A N 1
ATOM 1281 C CA . PRO A 1 170 ? 11.882 -6.898 -17.992 1.00 68.12 170 PRO A CA 1
ATOM 1282 C C . PRO A 1 170 ? 12.531 -8.232 -18.431 1.00 68.12 170 PRO A C 1
ATOM 1284 O O . PRO A 1 170 ? 12.324 -8.665 -19.562 1.00 68.12 170 PRO A O 1
ATOM 1287 N N . GLY A 1 171 ? 13.306 -8.907 -17.573 1.00 63.72 171 GLY A N 1
ATOM 1288 C CA . GLY A 1 171 ? 14.061 -10.119 -17.918 1.00 63.72 171 GLY A CA 1
ATOM 1289 C C . GLY A 1 171 ? 13.406 -11.466 -17.576 1.00 63.72 171 GLY A C 1
ATOM 1290 O O . GLY A 1 171 ? 13.774 -12.480 -18.170 1.00 63.72 171 GLY A O 1
ATOM 1291 N N . THR A 1 172 ? 12.442 -11.531 -16.654 1.00 55.38 172 THR A N 1
ATOM 1292 C CA . THR A 1 172 ? 11.919 -12.826 -16.166 1.00 55.38 172 THR A CA 1
ATOM 1293 C C . THR A 1 172 ? 10.955 -13.494 -17.147 1.00 55.38 172 THR A C 1
ATOM 1295 O O . THR A 1 172 ? 10.985 -14.715 -17.298 1.00 55.38 172 THR A O 1
ATOM 1298 N N . LEU A 1 173 ? 10.171 -12.728 -17.913 1.00 55.22 173 LEU A N 1
ATOM 1299 C CA . LEU A 1 173 ? 9.245 -13.284 -18.915 1.00 55.22 173 LEU A CA 1
ATOM 1300 C C . LEU A 1 173 ? 9.962 -13.928 -20.120 1.00 55.22 173 LEU A C 1
ATOM 1302 O O . LEU A 1 173 ? 9.444 -14.875 -20.723 1.00 55.22 173 LEU A O 1
ATOM 1306 N N . ALA A 1 174 ? 11.172 -13.468 -20.452 1.00 53.72 174 ALA A N 1
ATOM 1307 C CA . ALA A 1 174 ? 11.976 -14.032 -21.539 1.00 53.72 174 ALA A CA 1
ATOM 1308 C C . ALA A 1 174 ? 12.491 -15.449 -21.218 1.00 53.72 174 ALA A C 1
ATOM 1310 O O . ALA A 1 174 ? 12.584 -16.299 -22.102 1.00 53.72 174 ALA A O 1
ATOM 1311 N N . LEU A 1 175 ? 12.777 -15.745 -19.946 1.00 53.53 175 LEU A N 1
ATOM 1312 C CA . LEU A 1 175 ? 13.284 -17.059 -19.536 1.00 53.53 175 LEU A CA 1
ATOM 1313 C C . LEU A 1 175 ? 12.178 -18.122 -19.479 1.00 53.53 175 LEU A C 1
ATOM 1315 O O . LEU A 1 175 ? 12.395 -19.253 -19.918 1.00 53.53 175 LEU A O 1
ATOM 1319 N N . PHE A 1 176 ? 10.972 -17.764 -19.029 1.00 52.38 176 PHE A N 1
ATOM 1320 C CA . PHE A 1 176 ? 9.836 -18.696 -19.026 1.00 52.38 176 PHE A CA 1
ATOM 1321 C C . PHE A 1 176 ? 9.362 -19.060 -20.442 1.00 52.38 176 PHE A C 1
ATOM 1323 O O . PHE A 1 176 ? 9.005 -20.212 -20.698 1.00 52.38 176 PHE A O 1
ATOM 1330 N N . SER A 1 177 ? 9.416 -18.115 -21.385 1.00 53.06 177 SER A N 1
ATOM 1331 C CA . SER A 1 177 ? 9.059 -18.370 -22.787 1.00 53.06 177 SER A CA 1
ATOM 1332 C C . SER A 1 177 ? 10.108 -19.220 -23.521 1.00 53.06 177 SER A C 1
ATOM 1334 O O . SER A 1 177 ? 9.737 -20.134 -24.260 1.00 53.06 177 SER A O 1
ATOM 1336 N N . LEU A 1 178 ? 11.407 -19.027 -23.263 1.00 53.94 178 LEU A N 1
ATOM 1337 C CA . LEU A 1 178 ? 12.465 -19.870 -23.841 1.00 53.94 178 LEU A CA 1
ATOM 1338 C C . LEU A 1 178 ? 12.472 -21.303 -23.273 1.00 53.94 178 LEU A C 1
ATOM 1340 O O . LEU A 1 178 ? 12.698 -22.260 -24.020 1.00 53.94 178 LEU A O 1
ATOM 1344 N N . GLY A 1 179 ? 12.165 -21.480 -21.982 1.00 52.31 179 GLY A N 1
ATOM 1345 C CA . GLY A 1 179 ? 12.092 -22.802 -21.346 1.00 52.31 179 GLY A CA 1
ATOM 1346 C C . GLY A 1 179 ? 10.975 -23.698 -21.900 1.00 52.31 179 GLY A C 1
ATOM 1347 O O . GLY A 1 179 ? 11.179 -24.898 -22.109 1.00 52.31 179 GLY A O 1
ATOM 1348 N N . LEU A 1 180 ? 9.809 -23.123 -22.216 1.00 53.16 180 LEU A N 1
ATOM 1349 C CA . LEU A 1 180 ? 8.678 -23.860 -22.797 1.00 53.16 180 LEU A CA 1
ATOM 1350 C C . LEU A 1 180 ? 8.908 -24.247 -24.265 1.00 53.16 180 LEU A C 1
ATOM 1352 O O . LEU A 1 180 ? 8.537 -25.352 -24.671 1.00 53.16 180 LEU A O 1
ATOM 1356 N N . VAL A 1 181 ? 9.583 -23.400 -25.050 1.00 56.72 181 VAL A N 1
ATOM 1357 C CA . VAL A 1 181 ? 9.964 -23.744 -26.431 1.00 56.72 181 VAL A CA 1
ATOM 1358 C C . VAL A 1 181 ? 10.952 -24.919 -26.440 1.00 56.72 181 VAL A C 1
ATOM 1360 O O . VAL A 1 181 ? 10.787 -25.852 -27.228 1.00 56.72 181 VAL A O 1
ATOM 1363 N N . GLY A 1 182 ? 11.916 -24.957 -25.514 1.00 52.50 182 GLY A N 1
ATOM 1364 C CA . GLY A 1 182 ? 12.860 -26.076 -25.388 1.00 52.50 182 GLY A CA 1
ATOM 1365 C C . GLY A 1 182 ? 12.195 -27.428 -25.079 1.00 52.50 182 GLY A C 1
ATOM 1366 O O . GLY A 1 182 ? 12.591 -28.461 -25.626 1.00 52.50 182 GLY A O 1
ATOM 1367 N N . LEU A 1 183 ? 11.137 -27.437 -24.260 1.00 53.44 183 LEU A N 1
ATOM 1368 C CA . LEU A 1 183 ? 10.383 -28.656 -23.935 1.00 53.44 183 LEU A CA 1
ATOM 1369 C C . LEU A 1 183 ? 9.508 -29.148 -25.098 1.00 53.44 183 LEU A C 1
ATOM 1371 O O . LEU A 1 183 ? 9.373 -30.360 -25.288 1.00 53.44 183 LEU A O 1
ATOM 1375 N N . ALA A 1 184 ? 8.974 -28.240 -25.919 1.00 53.56 184 ALA A N 1
ATOM 1376 C CA . ALA A 1 184 ? 8.201 -28.604 -27.106 1.00 53.56 184 ALA A CA 1
ATOM 1377 C C . ALA A 1 184 ? 9.061 -29.307 -28.176 1.00 53.56 184 ALA A C 1
ATOM 1379 O O . ALA A 1 184 ? 8.603 -30.262 -28.808 1.00 53.56 184 ALA A O 1
ATOM 1380 N N . PHE A 1 185 ? 10.332 -28.917 -28.335 1.00 54.97 185 PHE A N 1
ATOM 1381 C CA . PHE A 1 185 ? 11.248 -29.582 -29.273 1.00 54.97 185 PHE A CA 1
ATOM 1382 C C . PHE A 1 185 ? 11.767 -30.938 -28.779 1.00 54.97 185 PHE A C 1
ATOM 1384 O O . PHE A 1 185 ? 12.085 -31.803 -29.598 1.00 54.97 185 PHE A O 1
ATOM 1391 N N . ARG A 1 186 ? 11.805 -31.181 -27.461 1.00 53.62 186 ARG A N 1
ATOM 1392 C CA . ARG A 1 186 ? 12.256 -32.471 -26.911 1.00 53.62 186 ARG A CA 1
ATOM 1393 C C . ARG A 1 186 ? 11.230 -33.597 -27.088 1.00 53.62 186 ARG A C 1
ATOM 1395 O O . ARG A 1 186 ? 11.617 -34.758 -27.149 1.00 53.62 186 ARG A O 1
ATOM 1402 N N . ARG A 1 187 ? 9.937 -33.278 -27.223 1.00 52.16 187 ARG A N 1
ATOM 1403 C CA . ARG A 1 187 ? 8.856 -34.276 -27.359 1.00 52.16 187 ARG A CA 1
ATOM 1404 C C . ARG A 1 187 ? 8.617 -34.794 -28.782 1.00 52.16 187 ARG A C 1
ATOM 1406 O O . ARG A 1 187 ? 7.785 -35.672 -28.955 1.00 52.16 187 ARG A O 1
ATOM 1413 N N . ARG A 1 188 ? 9.331 -34.282 -29.791 1.00 54.16 188 ARG A N 1
ATOM 1414 C CA . ARG A 1 188 ? 9.142 -34.651 -31.210 1.00 54.16 188 ARG A CA 1
ATOM 1415 C C . ARG A 1 188 ? 10.175 -35.648 -31.760 1.00 54.16 188 ARG A C 1
ATOM 1417 O O . ARG A 1 188 ? 10.280 -35.788 -32.973 1.00 54.16 188 ARG A O 1
ATOM 1424 N N . ARG A 1 189 ? 10.964 -36.294 -30.893 1.00 51.34 189 ARG A N 1
ATOM 1425 C CA . ARG A 1 189 ? 12.055 -37.211 -31.287 1.00 51.34 189 ARG A CA 1
ATOM 1426 C C . ARG A 1 189 ? 11.916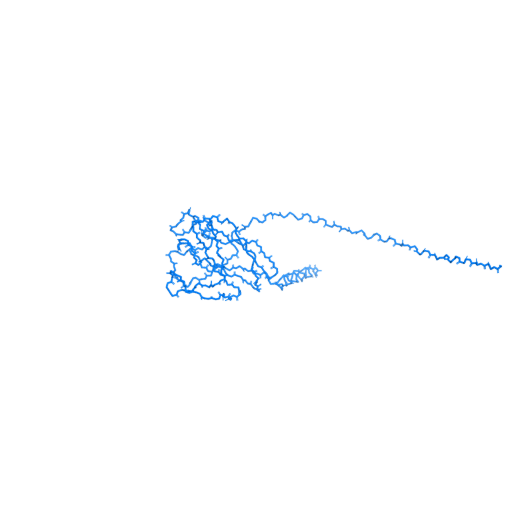 -38.664 -30.816 1.00 51.34 189 ARG A C 1
ATOM 1428 O O . ARG A 1 189 ? 12.879 -39.404 -30.975 1.00 51.34 189 ARG A O 1
ATOM 1435 N N . ASN A 1 190 ? 10.754 -39.074 -30.310 1.00 49.22 190 ASN A N 1
ATOM 1436 C CA . ASN A 1 190 ? 10.460 -40.486 -30.042 1.00 49.22 190 ASN A CA 1
ATOM 1437 C C . ASN A 1 190 ? 9.300 -40.949 -30.913 1.00 49.22 190 ASN A C 1
ATOM 1439 O O . ASN A 1 190 ? 8.294 -40.203 -30.945 1.00 49.22 190 ASN A O 1
#

Radius of gyration: 29.63 Å; chains: 1; bounding box: 32×73×109 Å

pLDDT: mean 74.37, std 17.64, range [42.84, 96.44]